Protein 5VPS (pdb70)

Radius of gyration: 17.81 Å; Cα contacts (8 Å, |Δi|>4): 531; chains: 1; bounding box: 51×39×40 Å

CATH classification: 3.40.50.720

Structure (mmCIF, N/CA/C/O backbone):
data_5VPS
#
_entry.id   5VPS
#
_cell.length_a   64.090
_cell.length_b   64.090
_cell.length_c   119.170
_cell.angle_alpha   90.00
_cell.angle_beta   90.00
_cell.angle_gamma   90.00
#
_symmetry.space_group_name_H-M   'P 42 21 2'
#
loop_
_entity.id
_entity.type
_entity.pdbx_description
1 polymer 'Short-chain dehydrogenase/reductase SDR'
2 non-polymer [(4~{S})-3-aminocarbonyl-1-[(2~{R},3~{R},4~{S},5~{R})-5-[[[[(2~{R},3~{R},4~{R},5~{R})-5-(6-aminopurin-9-yl)-3-oxidanyl-4-phosphonooxy-oxolan-2-yl]methoxy-oxidanyl-phosphoryl]oxy-oxidanyl-phosphoryl]oxymethyl]-3,4-bis(oxidanyl)oxolan-2-yl]piperidin-4-yl]-tris(3-hydroxy-3-oxopropyl)phosphanium
3 non-polymer 1,2-ETHANEDIOL
4 water water
#
loop_
_atom_site.group_PDB
_atom_site.id
_atom_site.type_symbol
_atom_site.label_atom_id
_atom_site.label_alt_id
_atom_site.label_comp_id
_atom_site.label_asym_id
_atom_site.label_entity_id
_atom_site.label_seq_id
_atom_site.pdbx_PDB_ins_code
_atom_site.Cartn_x
_atom_site.Cartn_y
_atom_site.Cartn_z
_atom_site.occupancy
_atom_site.B_iso_or_equiv
_atom_site.auth_seq_id
_atom_site.auth_comp_id
_atom_site.auth_asym_id
_atom_site.auth_atom_id
_atom_site.pdbx_PDB_model_num
ATOM 1 N N . HIS A 1 8 ? -25.479 -24.567 4.217 1.00 50.46 0 HIS A N 1
ATOM 2 C CA . HIS A 1 8 ? -24.381 -24.222 3.316 1.00 44.35 0 HIS A CA 1
ATOM 3 C C . HIS A 1 8 ? -24.704 -22.945 2.542 1.00 41.91 0 HIS A C 1
ATOM 4 O O . HIS A 1 8 ? -25.868 -22.565 2.425 1.00 51.22 0 HIS A O 1
ATOM 11 N N . MET A 1 9 ? -23.675 -22.286 2.014 1.00 31.98 1 MET A N 1
ATOM 12 C CA . MET A 1 9 ? -23.803 -20.899 1.580 1.00 26.36 1 MET A CA 1
ATOM 13 C C . MET A 1 9 ? -24.361 -20.809 0.161 1.00 19.13 1 MET A C 1
ATOM 14 O O . MET A 1 9 ? -23.739 -21.284 -0.797 1.00 23.40 1 MET A O 1
ATOM 19 N N . ASP A 1 10 ? -25.525 -20.179 0.037 1.00 20.51 2 ASP A N 1
ATOM 20 C CA . ASP A 1 10 ? -26.155 -19.914 -1.254 1.00 17.93 2 ASP A CA 1
ATOM 21 C C . ASP A 1 10 ? -25.580 -18.605 -1.781 1.00 16.27 2 ASP A C 1
ATOM 22 O O . ASP A 1 10 ? -25.858 -17.535 -1.232 1.00 19.24 2 ASP A O 1
ATOM 27 N N . LEU A 1 11 ? -24.789 -18.686 -2.851 1.00 14.74 3 LEU A N 1
ATOM 28 C CA . LEU A 1 11 ? -24.193 -17.476 -3.412 1.00 13.62 3 LEU A CA 1
ATOM 29 C C . LEU A 1 11 ? -25.202 -16.623 -4.175 1.00 14.06 3 LEU A C 1
ATOM 30 O O . LEU A 1 11 ? -24.861 -15.501 -4.565 1.00 14.41 3 LEU A O 1
ATOM 35 N N . GLY A 1 12 ? -26.416 -17.125 -4.397 1.00 14.04 4 GLY A N 1
ATOM 36 C CA . GLY A 1 12 ? -27.491 -16.321 -4.948 1.00 14.97 4 GLY A CA 1
ATOM 37 C C . GLY A 1 12 ? -27.390 -16.005 -6.417 1.00 16.39 4 GLY A C 1
ATOM 38 O O . GLY A 1 12 ? -28.056 -15.077 -6.882 1.00 17.88 4 GLY A O 1
ATOM 39 N N . ILE A 1 13 ? -26.584 -16.750 -7.171 1.00 13.39 5 ILE A N 1
ATOM 40 C CA . ILE A 1 13 ? -26.309 -16.429 -8.563 1.00 12.28 5 ILE A CA 1
ATOM 41 C C . ILE A 1 13 ? -26.739 -17.538 -9.515 1.00 12.76 5 ILE A C 1
ATOM 42 O O . ILE A 1 13 ? -26.399 -17.499 -10.701 1.00 13.10 5 ILE A O 1
ATOM 47 N N . ALA A 1 14 ? -27.513 -18.511 -9.036 1.00 13.59 6 ALA A N 1
ATOM 48 C CA . ALA A 1 14 ? -28.016 -19.549 -9.925 1.00 13.60 6 ALA A CA 1
ATOM 49 C C . ALA A 1 14 ? -28.888 -18.925 -11.008 1.00 14.08 6 ALA A C 1
ATOM 50 O O . ALA A 1 14 ? -29.729 -1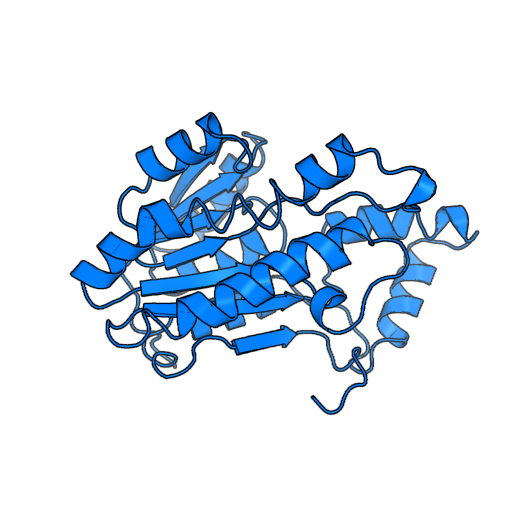8.064 -10.735 1.00 17.20 6 ALA A O 1
ATOM 52 N N . GLY A 1 15 ? -28.677 -19.364 -12.245 1.00 16.45 7 GLY A N 1
ATOM 53 C CA . GLY A 1 15 ? -29.419 -18.851 -13.374 1.00 16.52 7 GLY A CA 1
ATOM 54 C C . GLY A 1 15 ? -28.797 -17.646 -14.044 1.00 14.09 7 GLY A C 1
ATOM 55 O O . GLY A 1 15 ? -29.240 -17.277 -15.141 1.00 18.18 7 GLY A O 1
ATOM 56 N N . LYS A 1 16 ? -27.799 -17.019 -13.425 1.00 14.37 8 LYS A N 1
ATOM 57 C CA . LYS A 1 16 ? -27.052 -15.956 -14.085 1.00 13.03 8 LYS A CA 1
ATOM 58 C C . LYS A 1 16 ? -26.111 -16.551 -15.133 1.00 14.74 8 LYS A C 1
ATOM 59 O O . LYS A 1 16 ? -25.991 -17.772 -15.282 1.00 14.76 8 LYS A O 1
ATOM 65 N N . THR A 1 17 ? -25.475 -15.671 -15.902 1.00 13.75 9 THR A N 1
ATOM 66 C CA . THR A 1 17 ? -24.606 -16.096 -16.991 1.00 12.54 9 THR A CA 1
ATOM 67 C C . THR A 1 17 ? -23.255 -15.408 -16.855 1.00 11.62 9 THR A C 1
ATOM 68 O O . THR A 1 17 ? -23.184 -14.203 -16.589 1.00 13.62 9 THR A O 1
ATOM 72 N N . ALA A 1 18 ? -22.188 -16.184 -17.032 1.00 11.49 10 ALA A N 1
ATOM 73 C CA . ALA A 1 18 ? -20.822 -15.695 -16.920 1.00 11.95 10 ALA A CA 1
ATOM 74 C C . ALA A 1 18 ? -20.065 -15.932 -18.217 1.00 12.21 10 ALA A C 1
ATOM 75 O O . ALA A 1 18 ? -20.118 -17.028 -18.785 1.00 13.58 10 ALA A O 1
ATOM 77 N N . LEU A 1 19 ? -19.347 -14.912 -18.664 1.00 11.68 11 LEU A N 1
ATOM 78 C CA . LEU A 1 19 ? -18.333 -15.056 -19.702 1.00 11.05 11 LEU A CA 1
ATOM 79 C C . LEU A 1 19 ? -16.997 -15.236 -18.991 1.00 11.41 11 LEU A C 1
ATOM 80 O O . LEU A 1 19 ? -16.540 -14.327 -18.288 1.00 11.79 11 LEU A O 1
ATOM 85 N N . VAL A 1 20 ? -16.387 -16.409 -19.146 1.00 10.39 12 VAL A N 1
ATOM 86 C CA . VAL A 1 20 ? -15.130 -16.745 -18.474 1.00 10.01 12 VAL A CA 1
ATOM 87 C C . VAL A 1 20 ? -14.042 -16.892 -19.532 1.00 10.12 12 VAL A C 1
ATOM 88 O O . VAL A 1 20 ? -14.045 -17.850 -20.322 1.00 11.50 12 VAL A O 1
ATOM 92 N N . CYS A 1 21 ? -13.100 -15.953 -19.538 1.00 10.47 13 CYS A N 1
ATOM 93 C CA . CYS A 1 21 ? -12.057 -15.934 -20.553 1.00 11.24 13 CYS A CA 1
ATOM 94 C C . CYS A 1 21 ? -10.911 -16.873 -20.202 1.00 11.16 13 CYS A C 1
ATOM 95 O O . CYS A 1 21 ? -10.527 -17.023 -19.039 1.00 9.97 13 CYS A O 1
ATOM 98 N N . ALA A 1 22 ? -10.341 -17.483 -21.237 1.00 9.94 14 ALA A N 1
ATOM 99 C CA . ALA A 1 22 ? -9.103 -18.255 -21.113 1.00 10.18 14 ALA A CA 1
ATOM 100 C C . ALA A 1 22 ? -9.258 -19.351 -20.059 1.00 10.49 14 ALA A C 1
ATOM 101 O O . ALA A 1 22 ? -8.557 -19.393 -19.043 1.00 11.11 14 ALA A O 1
ATOM 103 N N . ALA A 1 23 ? -10.215 -20.247 -20.324 1.00 10.33 15 ALA A N 1
ATOM 104 C CA . ALA A 1 23 ? -10.780 -21.077 -19.266 1.00 10.97 15 ALA A CA 1
ATOM 105 C C . ALA A 1 23 ? -10.840 -22.560 -19.619 1.00 12.02 15 ALA A C 1
ATOM 106 O O . ALA A 1 23 ? -11.568 -23.311 -18.962 1.00 12.85 15 ALA A O 1
ATOM 108 N N . SER A 1 24 ? -10.087 -23.021 -20.620 1.00 11.14 16 SER A N 1
ATOM 109 C CA . SER A 1 24 ? -10.017 -24.463 -20.827 1.00 12.18 16 SER A CA 1
ATOM 110 C C . SER A 1 24 ? -9.093 -25.149 -19.821 1.00 12.78 16 SER A C 1
ATOM 111 O O . SER A 1 24 ? -9.221 -26.361 -19.604 1.00 13.84 16 SER A O 1
ATOM 114 N N . LYS A 1 25 ? -8.181 -24.397 -19.199 1.00 12.43 17 LYS A N 1
ATOM 115 C CA . LYS A 1 25 ? -7.205 -24.935 -18.266 1.00 13.31 17 LYS A CA 1
ATOM 116 C C . LYS A 1 25 ? -6.969 -23.933 -17.145 1.00 12.77 17 LYS A C 1
ATOM 117 O O . LYS A 1 25 ? -7.312 -22.751 -17.252 1.00 11.79 17 LYS A O 1
ATOM 123 N N . GLY A 1 26 ? -6.370 -24.431 -16.065 1.00 9.85 18 GLY A N 1
ATOM 124 C CA . GLY A 1 26 ? -5.747 -23.587 -15.065 1.00 9.92 18 GLY A CA 1
ATOM 125 C C . GLY A 1 26 ? -6.736 -22.756 -14.267 1.00 9.31 18 GLY A C 1
ATOM 126 O O . GLY A 1 26 ? -7.858 -23.174 -13.961 1.00 10.52 18 GLY A O 1
ATOM 127 N N . LEU A 1 27 ? -6.295 -21.549 -13.929 1.00 8.82 19 LEU A N 1
ATOM 128 C CA . LEU A 1 27 ? -7.076 -20.674 -13.057 1.00 9.32 19 LEU A CA 1
ATOM 129 C C . LEU A 1 27 ? -8.414 -20.306 -13.676 1.00 9.26 19 LEU A C 1
ATOM 130 O O . LEU A 1 27 ? -9.439 -20.276 -12.981 1.00 10.35 19 LEU A O 1
ATOM 135 N N . GLY A 1 28 ? -8.424 -20.013 -14.981 1.00 8.91 20 GLY A N 1
ATOM 136 C CA . GLY A 1 28 ? -9.679 -19.722 -15.653 1.00 10.01 20 GLY A CA 1
ATOM 137 C C . GLY A 1 28 ? -10.650 -20.884 -15.577 1.00 10.58 20 GLY A C 1
ATOM 138 O O . GLY A 1 28 ? -11.844 -20.696 -15.318 1.00 10.30 20 GLY A O 1
ATOM 139 N N . ARG A 1 29 ? -10.154 -22.100 -15.813 1.00 9.26 21 ARG A N 1
ATOM 140 C CA . ARG A 1 29 ? -11.003 -23.274 -15.660 1.00 10.50 21 ARG A CA 1
ATOM 141 C C . ARG A 1 29 ? -11.513 -23.406 -14.228 1.00 9.70 21 ARG A C 1
ATOM 142 O O . ARG A 1 29 ? -12.680 -23.750 -14.008 1.00 11.37 21 ARG A O 1
ATOM 150 N N . GLY A 1 30 ? -10.664 -23.133 -13.238 1.00 9.41 22 GLY A N 1
ATOM 151 C CA . GLY A 1 30 ? -11.124 -23.226 -11.859 1.00 9.97 22 GLY A CA 1
ATOM 152 C C . GLY A 1 30 ? -12.263 -22.265 -11.573 1.00 11.00 22 GLY A C 1
ATOM 153 O O . GLY A 1 30 ? -13.229 -22.612 -10.885 1.00 10.72 22 GLY A O 1
ATOM 154 N N . CYS A 1 31 ? -12.180 -21.052 -12.125 1.00 10.10 23 CYS A N 1
ATOM 155 C CA . CYS A 1 31 ? -13.277 -20.100 -11.989 1.00 9.85 23 CYS A CA 1
ATOM 156 C C . CYS A 1 31 ? -14.540 -20.613 -12.664 1.00 9.94 23 CYS A C 1
ATOM 157 O O . CYS A 1 31 ? -15.636 -20.520 -12.102 1.00 11.10 23 CYS A O 1
ATOM 160 N N . ALA A 1 32 ? -14.413 -21.136 -13.886 1.00 9.37 24 ALA A N 1
ATOM 161 C CA . ALA A 1 32 ? -15.578 -21.661 -14.594 1.00 9.21 24 ALA A CA 1
ATOM 162 C C . ALA A 1 32 ? -16.240 -22.784 -13.803 1.00 11.10 24 ALA A C 1
ATOM 163 O O . ALA A 1 32 ? -17.468 -22.816 -13.664 1.00 11.87 24 ALA A O 1
ATOM 165 N N . GLU A 1 33 ? -15.438 -23.717 -13.282 1.00 10.79 25 GLU A N 1
ATOM 166 C CA A GLU A 1 33 ? -16.003 -24.831 -12.529 0.60 10.97 25 GLU A CA 1
ATOM 167 C CA B GLU A 1 33 ? -15.991 -24.834 -12.521 0.40 11.60 25 GLU A CA 1
ATOM 168 C C . GLU A 1 33 ? -16.703 -2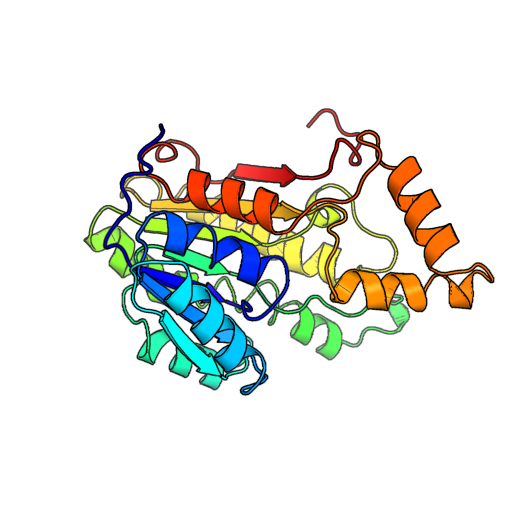4.344 -11.269 1.00 11.93 25 GLU A C 1
ATOM 169 O O . GLU A 1 33 ? -17.787 -24.833 -10.926 1.00 11.70 25 GLU A O 1
ATOM 180 N N . ALA A 1 34 ? -16.104 -23.378 -10.572 1.00 10.12 26 ALA A N 1
ATOM 181 C CA . ALA A 1 34 ? -16.707 -22.871 -9.346 1.00 9.97 26 ALA A CA 1
ATOM 182 C C . ALA A 1 34 ? -18.021 -22.158 -9.633 1.00 11.54 26 ALA A C 1
ATOM 183 O O . ALA A 1 34 ? -18.988 -22.310 -8.880 1.00 13.85 26 ALA A O 1
ATOM 185 N N . LEU A 1 35 ? -18.083 -21.384 -10.718 1.00 10.54 27 LEU A N 1
ATOM 186 C CA . LEU A 1 35 ? -19.333 -20.709 -11.045 1.00 9.88 27 LEU A CA 1
ATOM 187 C C . LEU A 1 35 ? -20.406 -21.708 -11.471 1.00 11.50 27 LEU A C 1
ATOM 188 O O . LEU A 1 35 ? -21.567 -21.595 -11.059 1.00 11.91 27 LEU A O 1
ATOM 193 N N . ALA A 1 36 ? -20.040 -22.703 -12.282 1.00 11.40 28 ALA A N 1
ATOM 194 C CA . ALA A 1 36 ? -21.016 -23.711 -12.686 1.00 12.17 28 ALA A CA 1
ATOM 195 C C . ALA A 1 36 ? -21.586 -24.442 -11.477 1.00 12.62 28 ALA A C 1
ATOM 196 O O . ALA A 1 36 ? -22.783 -24.745 -11.432 1.00 13.67 28 ALA A O 1
ATOM 198 N N . ALA A 1 37 ? -20.749 -24.694 -10.467 1.00 12.27 29 ALA A N 1
ATOM 199 C CA . ALA A 1 37 ? -21.209 -25.383 -9.268 1.00 13.88 29 ALA A CA 1
ATOM 200 C C . ALA A 1 37 ? -22.238 -24.572 -8.498 1.00 15.16 29 ALA A C 1
ATOM 201 O O . ALA A 1 37 ? -23.017 -25.146 -7.730 1.00 18.77 29 ALA A O 1
ATOM 203 N N . GLU A 1 38 ? -22.271 -23.255 -8.692 1.00 13.06 30 GLU A N 1
ATOM 204 C CA . GLU A 1 38 ? -23.272 -22.397 -8.078 1.00 14.33 30 GLU A CA 1
ATOM 205 C C . GLU A 1 38 ? -24.447 -22.100 -9.005 1.00 14.39 30 GLU A C 1
ATOM 206 O O . GLU A 1 38 ? -25.260 -21.219 -8.703 1.00 14.89 30 GLU A O 1
ATOM 21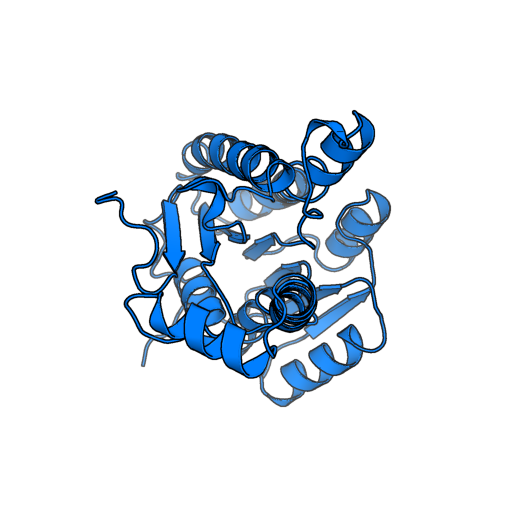2 N N . GLY A 1 39 ? -24.574 -22.828 -10.112 1.00 13.52 31 GLY A N 1
ATOM 213 C CA . GLY A 1 39 ? -25.721 -22.676 -10.985 1.00 12.12 31 GLY A CA 1
ATOM 214 C C . GLY A 1 39 ? -25.584 -21.619 -12.053 1.00 12.49 31 GLY A C 1
ATOM 215 O O . GLY A 1 39 ? -26.586 -21.278 -12.692 1.00 14.42 31 GLY A O 1
ATOM 216 N N . VAL A 1 40 ? -24.382 -21.117 -12.291 1.00 13.29 32 VAL A N 1
ATOM 217 C CA . VAL A 1 40 ? -24.156 -20.059 -13.272 1.00 12.22 32 VAL A CA 1
ATOM 218 C C . VAL A 1 40 ? -23.926 -20.689 -14.641 1.00 12.75 32 VAL A C 1
ATOM 219 O O . VAL A 1 40 ? -23.046 -21.544 -14.803 1.00 13.54 32 VAL A O 1
ATOM 223 N N . ASN A 1 41 ? -24.732 -20.287 -15.619 1.00 12.14 33 ASN A N 1
ATOM 224 C CA . ASN A 1 41 ? -24.508 -20.703 -16.998 1.00 12.60 33 ASN A CA 1
ATOM 225 C C . ASN A 1 41 ? -23.256 -20.028 -17.543 1.00 13.27 33 ASN A C 1
ATOM 226 O O . ASN A 1 41 ? -22.948 -18.885 -17.201 1.00 14.56 33 ASN A O 1
ATOM 231 N N . LEU A 1 42 ? -22.525 -20.745 -18.400 1.00 13.03 34 LEU A N 1
ATOM 232 C CA . LEU A 1 42 ? -21.182 -20.337 -18.795 1.00 11.67 34 LEU A CA 1
ATOM 233 C C . LEU A 1 42 ? -21.028 -20.201 -20.301 1.00 11.65 34 LEU A C 1
ATOM 234 O O . LEU A 1 42 ? -21.535 -21.021 -21.077 1.00 12.82 34 LEU A O 1
ATOM 239 N N . VAL A 1 43 ? -20.279 -19.178 -20.697 1.00 11.70 35 VAL A N 1
ATOM 240 C CA . VAL A 1 43 ? -19.615 -19.130 -21.992 1.00 11.90 35 VAL A CA 1
ATOM 241 C C . VAL A 1 43 ? -18.123 -19.104 -21.694 1.00 12.45 35 VAL A C 1
ATOM 242 O O . VAL A 1 43 ? -17.636 -18.179 -21.026 1.00 11.96 35 VAL A O 1
ATOM 246 N N . ILE A 1 44 ? -17.412 -20.149 -22.121 1.00 12.38 36 ILE A N 1
ATOM 247 C CA . ILE A 1 44 ? -15.983 -20.296 -21.849 1.00 11.98 36 ILE A CA 1
ATOM 248 C C . ILE A 1 44 ? -15.202 -20.164 -23.149 1.00 13.02 36 ILE A C 1
ATOM 249 O O . ILE A 1 44 ? -15.640 -20.639 -24.204 1.00 14.01 36 ILE A O 1
ATOM 254 N N . VAL A 1 45 ? -14.038 -19.516 -23.069 1.00 11.74 37 VAL A N 1
ATOM 255 C CA . VAL A 1 45 ? -13.237 -19.152 -24.233 1.00 12.32 37 VAL A CA 1
ATOM 256 C C . VAL A 1 45 ? -11.818 -19.675 -24.052 1.00 11.64 37 VAL A C 1
ATOM 257 O O . VAL A 1 45 ? -11.242 -19.559 -22.966 1.00 11.41 37 VAL A O 1
ATOM 261 N N . ALA A 1 46 ? -11.257 -20.240 -25.120 1.00 12.44 38 ALA A N 1
ATOM 262 C CA . ALA A 1 46 ? -9.833 -20.548 -25.214 1.00 10.83 38 ALA A CA 1
ATOM 263 C C . ALA A 1 46 ? -9.527 -20.723 -26.693 1.00 11.19 38 ALA A C 1
ATOM 264 O O . ALA A 1 46 ? -10.436 -20.826 -27.516 1.00 12.57 38 ALA A O 1
ATOM 266 N N . ARG A 1 47 ? -8.234 -20.775 -27.028 1.00 12.33 39 ARG A N 1
ATOM 267 C CA . ARG A 1 47 ? -7.874 -20.843 -28.445 1.00 13.72 39 ARG A CA 1
ATOM 268 C C . ARG A 1 47 ? -7.979 -22.255 -29.004 1.00 14.55 39 ARG A C 1
ATOM 269 O O . ARG A 1 47 ? -8.412 -22.437 -30.149 1.00 16.95 39 ARG A O 1
ATOM 277 N N . THR A 1 48 ? -7.570 -23.261 -28.234 1.00 13.78 40 THR A N 1
ATOM 278 C CA . THR A 1 48 ? -7.458 -24.622 -28.746 1.00 13.79 40 THR A CA 1
ATOM 279 C C . THR A 1 48 ? -8.791 -25.351 -28.612 1.00 14.45 40 THR A C 1
ATOM 280 O O . THR A 1 48 ? -9.285 -25.558 -27.497 1.00 15.06 40 THR A O 1
ATOM 284 N N . ARG A 1 49 ? -9.354 -25.759 -29.750 1.00 15.38 41 ARG A N 1
ATOM 285 C CA . ARG A 1 49 ? -10.708 -26.309 -29.774 1.00 16.34 41 ARG A CA 1
ATOM 286 C C . ARG A 1 49 ? -10.828 -27.588 -28.953 1.00 17.38 41 ARG A C 1
ATOM 287 O O . ARG A 1 49 ? -11.732 -27.717 -28.123 1.00 16.63 41 ARG A O 1
ATOM 295 N N . ASP A 1 50 ? -9.959 -28.571 -29.199 1.00 16.50 42 ASP A N 1
ATOM 296 C CA A ASP A 1 50 ? -10.168 -29.882 -28.589 0.62 16.80 42 ASP A CA 1
ATOM 297 C CA B ASP A 1 50 ? -10.175 -29.880 -28.587 0.38 17.15 42 ASP A CA 1
ATOM 298 C C . ASP A 1 50 ? -10.075 -29.819 -27.067 1.00 15.12 42 ASP A C 1
ATOM 299 O O . ASP A 1 50 ? -10.882 -30.439 -26.362 1.00 17.65 42 ASP A O 1
ATOM 308 N N . THR A 1 51 ? -9.109 -29.065 -26.536 1.00 14.27 43 THR A N 1
ATOM 309 C CA . THR A 1 51 ? -9.003 -28.944 -25.085 1.00 14.52 43 THR A CA 1
ATOM 310 C C . THR A 1 51 ? -10.208 -28.212 -24.511 1.00 14.58 43 THR A C 1
ATOM 311 O O . THR A 1 51 ? -10.756 -28.611 -23.473 1.00 15.74 43 THR A O 1
ATOM 315 N N . LEU A 1 52 ? -10.644 -27.146 -25.189 1.00 13.50 44 LEU A N 1
ATOM 316 C CA . LEU A 1 52 ? -11.799 -26.386 -24.731 1.00 14.67 44 LEU A CA 1
ATOM 317 C C . LEU A 1 52 ? -13.054 -27.245 -24.745 1.00 13.60 44 LEU A C 1
ATOM 318 O O . LEU A 1 52 ? -13.856 -27.204 -23.805 1.00 14.33 44 LEU A O 1
ATOM 323 N N . GLU A 1 53 ? -13.236 -28.042 -25.798 1.00 13.10 45 GLU A N 1
ATOM 324 C CA . GLU A 1 53 ? -14.428 -28.876 -25.882 1.00 14.64 45 GLU A CA 1
ATOM 325 C C . GLU A 1 53 ? -14.433 -29.941 -24.795 1.00 16.69 45 GLU A C 1
ATOM 326 O O . GLU A 1 53 ? -15.485 -30.242 -24.222 1.00 16.44 45 GLU A O 1
ATOM 332 N N . GLU A 1 54 ? -13.267 -30.518 -24.492 1.00 15.45 46 GLU A N 1
ATOM 333 C CA . GLU A 1 54 ? -13.204 -31.498 -23.414 1.00 14.93 46 GLU A CA 1
ATOM 334 C C . GLU A 1 54 ? -13.530 -30.860 -22.067 1.00 14.57 46 GLU A C 1
ATOM 335 O O . GLU A 1 54 ? -14.293 -31.425 -21.274 1.00 14.29 46 GLU A O 1
ATOM 341 N N . THR A 1 55 ? -12.972 -29.679 -21.794 1.00 12.38 47 THR A N 1
ATOM 342 C CA . THR A 1 55 ? -13.313 -28.983 -20.556 1.00 12.18 47 THR A CA 1
ATOM 343 C C . THR A 1 55 ? -14.807 -28.677 -20.487 1.00 14.91 47 THR A C 1
ATOM 344 O O . THR A 1 55 ? -15.438 -28.869 -19.439 1.00 13.67 47 THR A O 1
ATOM 348 N N . ALA A 1 56 ? -15.398 -28.220 -21.594 1.00 13.94 48 ALA A N 1
ATOM 349 C CA . ALA A 1 56 ? -16.835 -27.969 -21.605 1.00 14.48 48 ALA A CA 1
ATOM 350 C C . ALA A 1 56 ? -17.618 -29.230 -21.259 1.00 14.13 48 ALA A C 1
ATOM 351 O O . ALA A 1 56 ? -18.554 -29.187 -20.450 1.00 15.20 48 ALA A O 1
ATOM 353 N N . GLU A 1 57 ? -17.249 -30.364 -21.863 1.00 13.63 49 GLU A N 1
ATOM 354 C CA . GLU A 1 57 ? -17.919 -31.623 -21.548 1.00 13.93 49 GLU A CA 1
ATOM 355 C C . GLU A 1 57 ? -17.769 -31.978 -20.075 1.00 14.99 49 GLU A C 1
ATOM 356 O O . GLU A 1 57 ? -18.726 -32.437 -19.442 1.00 15.74 49 GLU A O 1
ATOM 362 N N . GLU A 1 58 ? -16.574 -31.783 -19.520 1.00 14.94 50 GLU A N 1
ATOM 363 C CA . GLU A 1 58 ? -16.354 -32.095 -18.109 1.00 14.91 50 GLU A CA 1
ATOM 364 C C . GLU A 1 58 ? -17.225 -31.225 -17.207 1.00 13.77 50 GLU A C 1
ATOM 365 O O . GLU A 1 58 ? -17.835 -31.724 -16.251 1.00 15.16 50 GLU A O 1
ATOM 371 N N . ILE A 1 59 ? -17.311 -29.927 -17.503 1.00 14.17 51 ILE A N 1
ATOM 372 C CA . ILE A 1 59 ? -18.108 -29.032 -16.669 1.00 12.80 51 ILE A CA 1
ATOM 373 C C . ILE A 1 59 ? -19.591 -29.350 -16.795 1.00 14.92 51 ILE A C 1
ATOM 374 O O . ILE A 1 59 ? -20.314 -29.387 -15.791 1.00 15.66 51 ILE A O 1
ATOM 379 N N . ARG A 1 60 ? -20.070 -29.585 -18.022 1.00 13.19 52 ARG A N 1
ATOM 380 C CA . ARG A 1 60 ? -21.470 -29.956 -18.220 1.00 14.99 52 ARG A CA 1
ATOM 381 C C . ARG A 1 60 ? -21.832 -31.185 -17.405 1.00 19.25 52 ARG A C 1
ATOM 382 O O . ARG A 1 60 ? -22.890 -31.230 -16.770 1.00 19.77 52 ARG A O 1
ATOM 390 N N . ALA A 1 61 ? -20.965 -32.195 -17.418 1.00 15.49 53 ALA A N 1
ATOM 391 C CA . ALA A 1 61 ? -21.289 -33.454 -16.763 1.00 14.96 53 ALA A CA 1
ATOM 392 C C . ALA A 1 61 ? -21.361 -33.309 -15.248 1.00 16.35 53 ALA A C 1
ATOM 393 O O . ALA A 1 61 ? -22.120 -34.036 -14.594 1.00 18.06 53 ALA A O 1
ATOM 395 N N . ALA A 1 62 ? -20.588 -32.392 -14.675 1.00 16.38 54 ALA A N 1
ATOM 396 C CA . ALA A 1 62 ? -20.505 -32.240 -13.230 1.00 16.03 54 ALA A CA 1
ATOM 397 C C . ALA A 1 62 ? -21.434 -31.172 -12.679 1.00 19.67 54 ALA A C 1
ATOM 398 O O . ALA A 1 62 ? -21.457 -30.961 -11.462 1.00 29.96 54 ALA A O 1
ATOM 400 N N . SER A 1 63 ? -22.184 -30.486 -13.529 1.00 17.83 55 SER A N 1
ATOM 401 C CA . SER A 1 63 ? -22.992 -29.359 -13.099 1.00 16.89 55 SER A CA 1
ATOM 402 C C . SER A 1 63 ? -24.357 -29.482 -13.751 1.00 20.49 55 SER A C 1
ATOM 403 O O . SER A 1 63 ? -24.612 -30.394 -14.543 1.00 24.64 55 SER A O 1
ATOM 406 N N . ASN A 1 64 ? -25.248 -28.562 -13.410 1.00 20.04 56 ASN A N 1
ATOM 407 C CA . ASN A 1 64 ? -26.580 -28.533 -13.999 1.00 25.71 56 ASN A CA 1
ATOM 408 C C . ASN A 1 64 ? -26.800 -27.249 -14.789 1.00 28.03 56 ASN A C 1
ATOM 409 O O . ASN A 1 64 ? -27.875 -26.650 -14.743 1.00 30.58 56 ASN A O 1
ATOM 411 N N . VAL A 1 65 ? -25.780 -26.800 -15.524 1.00 19.03 57 VAL A N 1
ATOM 412 C CA . VAL A 1 65 ? -25.855 -25.521 -16.215 1.00 15.54 57 VAL A CA 1
ATOM 413 C C . VAL A 1 65 ? -25.504 -25.693 -17.684 1.00 17.25 57 VAL A C 1
ATOM 414 O O . VAL A 1 65 ? -24.952 -26.713 -18.106 1.00 17.36 57 VAL A O 1
ATOM 418 N N . SER A 1 66 ? -25.852 -24.675 -18.467 1.00 14.46 58 SER A N 1
ATOM 419 C CA A SER A 1 66 ? -25.448 -24.643 -19.861 0.32 15.94 58 SER A CA 1
ATOM 420 C CA B SER A 1 66 ? -25.459 -24.613 -19.867 0.68 15.75 58 SER A CA 1
ATOM 421 C C . SER A 1 66 ? -24.009 -24.159 -19.966 1.00 16.04 58 SER A C 1
ATOM 422 O O . SER A 1 66 ? -23.586 -23.232 -19.265 1.00 16.18 58 SER A O 1
ATOM 427 N N . VAL A 1 67 ? -23.242 -24.822 -20.825 1.00 16.29 59 VAL A N 1
ATOM 428 C CA . VAL A 1 67 ? -21.855 -24.462 -21.081 1.00 15.92 59 VAL A CA 1
ATOM 429 C C . VAL A 1 67 ? -21.697 -24.313 -22.588 1.00 16.14 59 VAL A C 1
ATOM 430 O O . VAL A 1 67 ? -21.931 -25.269 -23.339 1.00 17.18 59 VAL A O 1
ATOM 434 N N . THR A 1 68 ? -21.324 -23.118 -23.032 1.00 15.43 60 THR A N 1
ATOM 435 C CA . THR A 1 68 ? -21.070 -22.837 -24.438 1.00 14.70 60 THR A CA 1
ATOM 436 C C . THR A 1 68 ? -19.582 -22.557 -24.593 1.00 14.08 60 THR A C 1
ATOM 437 O O . THR A 1 68 ? -19.027 -21.731 -23.860 1.00 15.74 60 THR A O 1
ATOM 441 N N . ALA A 1 69 ? -18.931 -23.267 -25.508 1.00 16.53 61 ALA A N 1
ATOM 442 C CA . ALA A 1 69 ? -17.503 -23.105 -25.750 1.00 15.07 61 ALA A CA 1
ATOM 443 C C . ALA A 1 69 ? -17.295 -22.272 -27.004 1.00 15.21 61 ALA A C 1
ATOM 444 O O . ALA A 1 69 ? -17.904 -22.548 -28.044 1.00 19.14 61 ALA A O 1
ATOM 446 N N . VAL A 1 70 ? -16.437 -21.261 -26.906 1.00 15.84 62 VAL A N 1
ATOM 447 C CA . VAL A 1 70 ? -16.086 -20.411 -28.038 1.00 14.54 62 VAL A CA 1
ATOM 448 C C . VAL A 1 70 ? -14.579 -20.476 -28.206 1.00 12.98 62 VAL A C 1
ATOM 449 O O . VAL A 1 70 ? -13.833 -19.960 -27.368 1.00 13.78 62 VAL A O 1
ATOM 453 N N . ALA A 1 71 ? -14.126 -21.092 -29.291 1.00 13.49 63 ALA A N 1
ATOM 454 C CA . ALA A 1 71 ? -12.700 -21.201 -29.567 1.00 15.75 63 ALA A CA 1
ATOM 455 C C . ALA A 1 71 ? -12.262 -19.954 -30.324 1.00 13.89 63 ALA A C 1
ATOM 456 O O . ALA A 1 71 ? -12.679 -19.732 -31.470 1.00 18.54 63 ALA A O 1
ATOM 458 N N . CYS A 1 72 ? -11.435 -19.137 -29.679 1.00 13.24 64 CYS A N 1
ATOM 459 C CA . CYS A 1 72 ? -10.991 -17.874 -30.256 1.00 14.19 64 CYS A CA 1
ATOM 460 C C . CYS A 1 72 ? -9.834 -17.336 -29.426 1.00 13.62 64 CYS A C 1
ATOM 461 O O . CYS A 1 72 ? -9.576 -17.783 -28.303 1.00 13.82 64 CYS A O 1
ATOM 464 N N . ASP A 1 73 ? -9.132 -16.370 -30.007 1.00 14.19 65 ASP A N 1
ATOM 465 C CA . ASP A 1 73 ? -8.085 -15.626 -29.318 1.00 13.19 65 ASP A CA 1
ATOM 466 C C . ASP A 1 73 ? -8.736 -14.378 -28.736 1.00 11.80 65 ASP A C 1
ATOM 467 O O . ASP A 1 73 ? -9.109 -13.455 -29.475 1.00 13.73 65 ASP A O 1
ATOM 472 N N . ILE A 1 74 ? -8.884 -14.357 -27.409 1.00 12.34 66 ILE A N 1
ATOM 473 C CA . ILE A 1 74 ? -9.578 -13.265 -26.735 1.00 12.55 66 ILE A CA 1
ATOM 474 C C . ILE A 1 74 ? -8.839 -11.940 -26.848 1.00 11.96 66 ILE A C 1
ATOM 475 O O . ILE A 1 74 ? -9.435 -10.891 -26.593 1.00 13.94 66 ILE A O 1
ATOM 480 N N . THR A 1 75 ? -7.570 -11.956 -27.253 1.00 13.50 67 THR A N 1
ATOM 481 C CA . THR A 1 75 ? -6.784 -10.730 -27.333 1.00 13.29 67 THR A CA 1
ATOM 482 C C . THR A 1 75 ? -6.873 -10.043 -28.693 1.00 14.10 67 THR A C 1
ATOM 483 O O . THR A 1 75 ? -6.151 -9.069 -28.922 1.00 16.63 67 THR A O 1
ATOM 487 N N . THR A 1 76 ? -7.729 -10.514 -29.596 1.00 15.26 68 THR A N 1
ATOM 488 C CA . THR A 1 76 ? -7.920 -9.890 -30.898 1.00 16.76 68 THR A CA 1
ATOM 489 C C . THR A 1 76 ? -9.336 -9.339 -31.025 1.00 17.64 68 THR A C 1
ATOM 490 O O . THR A 1 76 ? -10.260 -9.809 -30.352 1.00 16.53 68 THR A O 1
ATOM 494 N N . PRO A 1 77 ? -9.543 -8.339 -31.887 1.00 18.08 69 PRO A N 1
ATOM 495 C CA . PRO A 1 77 ? -10.915 -7.853 -32.114 1.00 18.19 69 PRO A CA 1
ATOM 496 C C . PRO A 1 77 ? -11.873 -8.940 -32.567 1.00 18.79 69 PRO A C 1
ATOM 497 O O . PRO A 1 77 ? -13.012 -8.995 -32.086 1.00 19.66 69 PRO A O 1
ATOM 501 N N . ASP A 1 78 ? -11.437 -9.824 -33.466 1.00 19.16 70 ASP A N 1
ATOM 502 C CA . ASP A 1 78 ? -12.327 -10.886 -33.924 1.00 23.57 70 ASP A CA 1
ATOM 503 C C . ASP A 1 78 ? -12.663 -11.851 -32.796 1.00 18.59 70 ASP A C 1
ATOM 504 O O . ASP A 1 78 ? -13.797 -12.336 -32.704 1.00 18.42 70 ASP A O 1
ATOM 509 N N . GLY A 1 79 ? -11.689 -12.149 -31.933 1.00 15.83 71 GLY A N 1
ATOM 510 C CA . GLY A 1 79 ? -11.959 -13.034 -30.814 1.00 15.46 71 GLY A CA 1
ATOM 511 C C . GLY A 1 79 ? -12.931 -12.428 -29.825 1.00 15.38 71 GLY A C 1
ATOM 512 O O . GLY A 1 79 ? -13.850 -13.102 -29.354 1.00 15.69 71 GLY A O 1
ATOM 513 N N . ARG A 1 80 ? -12.748 -11.145 -29.499 1.00 14.72 72 ARG A N 1
ATOM 514 C CA . ARG A 1 80 ? -13.687 -10.488 -28.595 1.00 15.64 72 ARG A CA 1
ATOM 515 C C . ARG A 1 80 ? -15.081 -10.437 -29.202 1.00 16.36 72 ARG A C 1
ATOM 516 O O . ARG A 1 80 ? -16.076 -10.640 -28.496 1.00 15.87 72 ARG A O 1
ATOM 524 N N . ALA A 1 81 ? -15.171 -10.189 -30.513 1.00 16.65 73 ALA A N 1
ATOM 525 C CA . ALA A 1 81 ? -16.474 -10.167 -31.165 1.00 16.39 73 ALA A CA 1
ATOM 526 C C . ALA A 1 81 ? -17.148 -11.528 -31.084 1.00 18.79 73 ALA A C 1
ATOM 527 O O . ALA A 1 81 ? -18.359 -11.615 -30.849 1.00 20.79 73 ALA A O 1
ATOM 529 N N . ALA A 1 82 ? -16.374 -12.605 -31.272 1.00 17.33 74 ALA A N 1
ATOM 530 C CA . ALA A 1 82 ? -16.930 -13.953 -31.177 1.00 16.67 74 ALA A CA 1
ATOM 531 C C . ALA A 1 82 ? -17.406 -14.260 -29.765 1.00 16.20 74 ALA A C 1
ATOM 532 O O . ALA A 1 82 ? -18.473 -14.857 -29.574 1.00 17.82 74 ALA A O 1
ATOM 534 N N . ALA A 1 83 ? -16.618 -13.879 -28.757 1.00 15.51 75 ALA A N 1
ATOM 535 C CA . ALA A 1 83 ? -17.026 -14.118 -27.379 1.00 15.08 75 ALA A CA 1
ATOM 536 C C . ALA A 1 83 ? -18.296 -13.348 -27.047 1.00 15.94 75 ALA A C 1
ATOM 537 O O . ALA A 1 83 ? -19.221 -13.891 -26.431 1.00 17.81 75 ALA A O 1
ATOM 539 N N . LEU A 1 84 ? -18.367 -12.084 -27.471 1.00 17.17 76 LEU A N 1
ATOM 540 C CA . LEU A 1 84 ? -19.531 -11.268 -27.152 1.00 17.85 76 LEU A CA 1
ATOM 541 C C . LEU A 1 84 ? -20.746 -11.670 -27.979 1.00 18.81 76 LEU A C 1
ATOM 542 O O . LEU A 1 84 ? -21.884 -11.484 -27.535 1.00 21.18 76 LEU A O 1
ATOM 547 N N . ALA A 1 85 ? -20.533 -12.203 -29.185 1.00 17.18 77 ALA A N 1
ATOM 548 C CA . ALA A 1 85 ? -21.652 -12.743 -29.952 1.00 18.74 77 ALA A CA 1
ATOM 549 C C . ALA A 1 85 ? -22.300 -13.908 -29.215 1.00 18.30 77 ALA A C 1
ATOM 550 O O . ALA A 1 85 ? -23.531 -14.048 -29.204 1.00 20.73 77 ALA A O 1
ATOM 552 N N . ALA A 1 86 ? -21.487 -14.746 -28.573 1.00 17.26 78 ALA A N 1
ATOM 553 C CA . ALA A 1 86 ? -22.009 -15.889 -27.844 1.00 17.25 78 ALA A CA 1
ATOM 554 C C . ALA A 1 86 ? -22.560 -15.497 -26.482 1.00 16.37 78 ALA A C 1
ATOM 555 O O . ALA A 1 86 ? -23.427 -16.195 -25.950 1.00 18.96 78 ALA A O 1
ATOM 557 N N . CYS A 1 87 ? -22.071 -14.397 -25.909 1.00 16.75 79 CYS A N 1
ATOM 558 C CA . CYS A 1 87 ? -22.465 -13.954 -24.573 1.00 16.75 79 CYS A CA 1
ATOM 559 C C . CYS A 1 87 ? -22.609 -12.440 -24.592 1.00 17.59 79 CYS A C 1
ATOM 560 O O . CYS A 1 87 ? -21.746 -11.708 -24.091 1.00 16.71 79 CYS A O 1
ATOM 563 N N . PRO A 1 88 ? -23.701 -11.926 -25.167 1.00 21.08 80 PRO A N 1
ATOM 564 C CA . PRO A 1 88 ? -23.803 -10.468 -25.332 1.00 21.78 80 PRO A CA 1
ATOM 565 C C . PRO A 1 88 ? -24.095 -9.709 -24.049 1.00 22.95 80 PRO A C 1
ATOM 566 O O . PRO A 1 88 ? -23.734 -8.529 -23.959 1.00 22.04 80 PRO A O 1
ATOM 570 N N . GLN A 1 89 ? -24.740 -10.334 -23.062 1.00 18.76 81 GLN A N 1
ATOM 571 C CA . GLN A 1 89 ? -25.199 -9.629 -21.862 1.00 17.23 81 GLN A CA 1
ATOM 572 C C . GLN A 1 89 ? -24.883 -10.444 -20.611 1.00 17.26 81 GLN A C 1
ATOM 573 O O . GLN A 1 89 ? -25.780 -10.850 -19.870 1.00 17.15 81 GLN A O 1
ATOM 579 N N . PRO A 1 90 ? -23.608 -10.690 -20.335 1.00 15.06 82 PRO A N 1
ATOM 580 C CA . PRO A 1 90 ? -23.269 -11.461 -19.135 1.00 12.75 82 PRO A CA 1
ATOM 581 C C . PRO A 1 90 ? -23.574 -10.686 -17.863 1.00 12.18 82 PRO A C 1
ATOM 582 O O . PRO A 1 90 ? -23.477 -9.456 -17.806 1.00 13.82 82 PRO A O 1
ATOM 586 N N . ASP A 1 91 ? -23.949 -11.438 -16.823 1.00 11.64 83 ASP A N 1
ATOM 587 C CA . ASP A 1 91 ? -23.997 -10.878 -15.476 1.00 11.37 83 ASP A CA 1
ATOM 588 C C . ASP A 1 91 ? -22.618 -10.812 -14.848 1.00 10.73 83 ASP A C 1
ATOM 589 O O . ASP A 1 91 ? -22.373 -9.960 -13.988 1.00 12.48 83 ASP A O 1
ATOM 594 N N . ILE A 1 92 ? -21.723 -11.703 -15.268 1.00 10.48 84 ILE A N 1
ATOM 595 C CA . ILE A 1 92 ? -20.423 -11.929 -14.657 1.00 10.06 84 ILE A CA 1
ATOM 596 C C . ILE A 1 92 ? -19.408 -12.005 -15.783 1.00 11.44 84 ILE A C 1
ATOM 597 O O . ILE A 1 92 ? -19.633 -12.701 -16.779 1.00 10.69 84 ILE A O 1
ATOM 602 N N . LEU A 1 93 ? -18.303 -11.284 -15.632 1.00 11.12 85 LEU A N 1
ATOM 603 C CA . LEU A 1 93 ? -17.190 -11.332 -16.567 1.00 9.07 85 LEU A CA 1
ATOM 604 C C . LEU A 1 93 ? -15.939 -11.690 -15.781 1.00 8.70 85 LEU A C 1
ATOM 605 O O . LEU A 1 93 ? -15.585 -10.990 -14.827 1.00 9.51 85 LEU A O 1
ATOM 610 N N . VAL A 1 94 ? -15.275 -12.772 -16.177 1.00 8.96 86 VAL A N 1
ATOM 611 C CA . VAL A 1 94 ? -13.963 -13.116 -15.640 1.00 8.23 86 VAL A CA 1
ATOM 612 C C . VAL A 1 94 ? -12.932 -12.854 -16.730 1.00 8.87 86 VAL A C 1
ATOM 613 O O . VAL A 1 94 ? -12.869 -13.569 -17.740 1.00 10.42 86 VAL A O 1
ATOM 617 N N . ASN A 1 95 ? -12.112 -11.824 -16.529 1.00 8.53 87 ASN A N 1
ATOM 618 C CA . ASN A 1 95 ? -11.068 -11.469 -17.481 1.00 9.41 87 ASN A CA 1
ATOM 619 C C . ASN A 1 95 ? -9.809 -12.277 -17.212 1.00 9.67 87 ASN A C 1
ATOM 620 O O . ASN A 1 95 ? -9.395 -12.448 -16.059 1.00 9.49 87 ASN A O 1
ATOM 625 N N . ASN A 1 96 ? -9.213 -12.783 -18.288 1.00 10.06 88 ASN A N 1
ATOM 626 C CA . ASN A 1 96 ? -8.048 -13.641 -18.215 1.00 8.94 88 ASN A CA 1
ATOM 627 C C . ASN A 1 96 ? -7.546 -13.827 -19.637 1.00 9.01 88 ASN A C 1
ATOM 628 O O . ASN A 1 96 ? -8.319 -13.714 -20.599 1.00 11.19 88 ASN A O 1
ATOM 633 N N . ALA A 1 97 ? -6.252 -14.100 -19.755 1.00 9.53 89 ALA A N 1
ATOM 634 C CA . ALA A 1 97 ? -5.586 -14.425 -21.011 1.00 9.93 89 ALA A CA 1
ATOM 635 C C . ALA A 1 97 ? -4.216 -14.958 -20.624 1.00 12.35 89 ALA A C 1
ATOM 636 O O . ALA A 1 97 ? -3.804 -14.861 -19.465 1.00 13.46 89 ALA A O 1
ATOM 638 N N . GLY A 1 98 ? -3.510 -15.522 -21.597 1.00 11.22 90 GLY A N 1
ATOM 639 C CA . GLY A 1 98 ? -2.149 -15.954 -21.338 1.00 10.91 90 GLY A CA 1
ATOM 640 C C . GLY A 1 98 ? -1.274 -14.796 -20.895 1.00 9.91 90 GLY A C 1
ATOM 641 O O . GLY A 1 98 ? -1.438 -13.659 -21.334 1.00 12.67 90 GLY A O 1
ATOM 642 N N . GLY A 1 99 ? -0.326 -15.099 -20.015 1.00 11.20 91 GLY A N 1
ATOM 643 C CA . GLY A 1 99 ? 0.603 -14.104 -19.528 1.00 12.83 91 GLY A CA 1
ATOM 644 C C . GLY A 1 99 ? 1.737 -13.854 -20.500 1.00 13.53 91 GLY A C 1
ATOM 645 O O . GLY A 1 99 ? 1.990 -14.621 -21.445 1.00 13.63 91 GLY A O 1
ATOM 646 N N . PRO A 1 100 ? 2.459 -12.766 -20.273 1.00 12.42 92 PRO A N 1
ATOM 647 C CA . PRO A 1 100 ? 3.535 -12.385 -21.197 1.00 11.73 92 PRO A CA 1
ATOM 648 C C . PRO A 1 100 ? 4.788 -13.210 -20.958 1.00 13.86 92 PRO A C 1
ATOM 649 O O . PRO A 1 100 ? 4.947 -13.840 -19.902 1.00 14.48 92 PRO A O 1
ATOM 653 N N . PRO A 1 101 ? 5.699 -13.242 -21.932 1.00 12.97 93 PRO A N 1
ATOM 654 C CA . PRO A 1 101 ? 6.893 -14.069 -21.785 1.00 14.11 93 PRO A CA 1
ATOM 655 C C . PRO A 1 101 ? 7.888 -13.431 -20.834 1.00 13.11 93 PRO A C 1
ATOM 656 O O . PRO A 1 101 ? 7.922 -12.197 -20.678 1.00 14.90 93 PRO A O 1
ATOM 660 N N . PRO A 1 102 ? 8.747 -14.227 -20.207 1.00 15.62 94 PRO A N 1
ATOM 661 C CA . PRO A 1 102 ? 9.810 -13.673 -19.368 1.00 19.10 94 PRO A CA 1
ATOM 662 C C . PRO A 1 102 ? 10.986 -13.214 -20.216 1.00 18.67 94 PRO A C 1
ATOM 663 O O . PRO A 1 102 ? 11.181 -13.650 -21.351 1.00 18.66 94 PRO A O 1
ATOM 667 N N . GLY A 1 103 ? 11.769 -12.313 -19.644 1.00 15.12 95 GLY A N 1
ATOM 668 C CA . GLY A 1 103 ? 12.979 -11.856 -20.293 1.00 16.44 95 GLY A CA 1
ATOM 669 C C . GLY A 1 103 ? 13.478 -10.578 -19.648 1.00 19.04 95 GLY A C 1
ATOM 670 O O . GLY A 1 103 ? 13.025 -10.180 -18.577 1.00 24.29 95 GLY A O 1
ATOM 671 N N . ASP A 1 104 ? 14.425 -9.951 -20.328 1.00 20.71 96 ASP A N 1
ATOM 672 C CA . ASP A 1 104 ? 14.969 -8.668 -19.910 1.00 24.09 96 ASP A CA 1
ATOM 673 C C . ASP A 1 104 ? 14.439 -7.582 -20.836 1.00 20.67 96 ASP A C 1
ATOM 674 O O . ASP A 1 104 ? 14.339 -7.788 -22.046 1.00 19.50 96 ASP A O 1
ATOM 679 N N . PHE A 1 105 ? 14.089 -6.423 -20.265 1.00 18.58 97 PHE A N 1
ATOM 680 C CA . PHE A 1 105 ? 13.436 -5.393 -21.070 1.00 16.64 97 PHE A CA 1
ATOM 681 C C . PHE A 1 105 ? 14.332 -4.859 -22.180 1.00 17.44 97 PHE A C 1
ATOM 682 O O . PHE A 1 105 ? 13.826 -4.272 -23.141 1.00 17.24 97 PHE A O 1
ATOM 690 N N . ARG A 1 106 ? 15.643 -5.066 -22.096 1.00 18.68 98 ARG A N 1
ATOM 691 C CA . ARG A 1 106 ? 16.486 -4.686 -23.225 1.00 20.74 98 ARG A CA 1
ATOM 692 C C . ARG A 1 106 ? 16.132 -5.445 -24.498 1.00 25.75 98 ARG A C 1
ATOM 693 O O . ARG A 1 106 ? 16.493 -5.000 -25.594 1.00 26.49 98 ARG A O 1
ATOM 701 N N . ASP A 1 107 ? 15.433 -6.569 -24.379 1.00 22.46 99 ASP A N 1
ATOM 702 C CA . ASP A 1 107 ? 15.029 -7.382 -25.518 1.00 25.83 99 ASP A CA 1
ATOM 703 C C . ASP A 1 107 ? 13.588 -7.155 -25.936 1.00 28.77 99 ASP A C 1
ATOM 704 O O . ASP A 1 107 ? 13.143 -7.748 -26.925 1.00 26.92 99 ASP A O 1
ATOM 709 N N . PHE A 1 108 ? 12.849 -6.320 -25.220 1.00 23.33 100 PHE A N 1
ATOM 710 C CA . PHE A 1 108 ? 11.428 -6.145 -25.484 1.00 24.42 100 PHE A CA 1
ATOM 711 C C . PHE A 1 108 ? 11.251 -4.971 -26.433 1.00 25.46 100 PHE A C 1
ATOM 712 O O . PHE A 1 108 ? 11.495 -3.815 -26.068 1.00 26.93 100 PHE A O 1
ATOM 720 N N . SER A 1 109 ? 10.829 -5.271 -27.654 1.00 23.01 101 SER A N 1
ATOM 721 C CA . SER A 1 109 ? 10.542 -4.219 -28.602 1.00 30.16 101 SER A CA 1
ATOM 722 C C . SER A 1 109 ? 9.280 -3.475 -28.183 1.00 23.79 101 SER A C 1
ATOM 723 O O . SER A 1 109 ? 8.531 -3.896 -27.291 1.00 21.84 101 SER A O 1
ATOM 726 N N . HIS A 1 110 ? 9.053 -2.342 -28.846 1.00 23.92 102 HIS A N 1
ATOM 727 C CA . HIS A 1 110 ? 7.772 -1.659 -28.740 1.00 23.80 102 HIS A CA 1
ATOM 728 C C . HIS A 1 110 ? 6.615 -2.628 -28.960 1.00 22.90 102 HIS A C 1
ATOM 729 O O . HIS A 1 110 ? 5.613 -2.588 -28.237 1.00 20.48 102 HIS A O 1
ATOM 736 N N . ASP A 1 111 ? 6.751 -3.538 -29.931 1.00 24.58 103 ASP A N 1
ATOM 737 C CA . ASP A 1 111 ? 5.664 -4.469 -30.211 1.00 20.37 103 ASP A CA 1
ATOM 738 C C . ASP A 1 111 ? 5.495 -5.515 -29.116 1.00 18.35 103 ASP A C 1
ATOM 739 O O . ASP A 1 111 ? 4.369 -5.955 -28.866 1.00 18.23 103 ASP A O 1
ATOM 744 N N . ASP A 1 112 ? 6.580 -5.929 -28.452 1.00 18.21 104 ASP A N 1
ATOM 745 C CA . ASP A 1 112 ? 6.414 -6.811 -27.299 1.00 19.47 104 ASP A CA 1
ATOM 746 C C . ASP A 1 112 ? 5.604 -6.124 -26.209 1.00 17.06 104 ASP A C 1
ATOM 747 O O . ASP A 1 112 ? 4.728 -6.737 -25.586 1.00 14.65 104 ASP A O 1
ATOM 752 N N . TRP A 1 113 ? 5.894 -4.848 -25.956 1.00 14.94 105 TRP A N 1
ATOM 753 C CA . TRP A 1 113 ? 5.136 -4.104 -24.958 1.00 12.68 105 TRP A CA 1
ATOM 754 C C . TRP A 1 113 ? 3.683 -3.973 -25.378 1.00 13.74 105 TRP A C 1
ATOM 755 O O . TRP A 1 113 ? 2.776 -4.189 -24.570 1.00 12.12 105 TRP A O 1
ATOM 766 N N . ILE A 1 114 ? 3.441 -3.665 -26.657 1.00 14.67 106 ILE A N 1
ATOM 767 C CA . ILE A 1 114 ? 2.064 -3.537 -27.125 1.00 14.92 106 ILE A CA 1
ATOM 768 C C . ILE A 1 114 ? 1.318 -4.857 -26.977 1.00 14.14 106 ILE A C 1
ATOM 769 O O . ILE A 1 114 ? 0.155 -4.881 -26.556 1.00 15.17 106 ILE A O 1
ATOM 774 N N . ARG A 1 115 ? 1.974 -5.974 -27.312 1.00 14.93 107 ARG A N 1
ATOM 775 C CA . ARG A 1 115 ? 1.323 -7.278 -27.203 1.00 17.00 107 ARG A CA 1
ATOM 776 C C . ARG A 1 115 ? 0.908 -7.569 -25.765 1.00 14.81 107 ARG A C 1
ATOM 777 O O . ARG A 1 115 ? -0.209 -8.035 -25.510 1.00 15.89 107 ARG A O 1
ATOM 785 N N . ALA A 1 116 ? 1.805 -7.311 -24.809 1.00 12.48 108 ALA A N 1
ATOM 786 C CA . ALA A 1 116 ? 1.473 -7.553 -23.408 1.00 12.24 108 ALA A CA 1
ATOM 787 C C . ALA A 1 116 ? 0.390 -6.602 -22.931 1.00 11.38 108 ALA A C 1
ATOM 788 O O . ALA A 1 116 ? -0.524 -7.006 -22.201 1.00 13.06 108 ALA A O 1
ATOM 790 N N . LEU A 1 117 ? 0.479 -5.332 -23.323 1.00 10.59 109 LEU A N 1
ATOM 791 C CA . LEU A 1 117 ? -0.555 -4.374 -22.946 1.00 10.23 109 LEU A CA 1
ATOM 792 C C . LEU A 1 117 ? -1.905 -4.763 -23.533 1.00 9.43 109 LEU A C 1
ATOM 793 O O . LEU A 1 117 ? -2.940 -4.637 -22.868 1.00 11.44 109 LEU A O 1
ATOM 798 N N . GLU A 1 118 ? -1.922 -5.228 -24.779 1.00 11.93 110 GLU A N 1
ATOM 799 C CA A GLU A 1 118 ? -3.180 -5.656 -25.378 0.53 11.44 110 GLU A CA 1
ATOM 800 C CA B GLU A 1 118 ? -3.178 -5.661 -25.379 0.47 11.64 110 GLU A CA 1
ATOM 801 C C . GLU A 1 118 ? -3.748 -6.869 -24.649 1.00 13.77 110 GLU A C 1
ATOM 802 O O . GLU A 1 118 ? -4.929 -6.893 -24.293 1.00 16.16 110 GLU A O 1
ATOM 813 N N . ALA A 1 119 ? -2.911 -7.878 -24.398 1.00 12.78 111 ALA A N 1
ATOM 814 C CA . ALA A 1 119 ? -3.405 -9.123 -23.813 1.00 13.61 111 ALA A CA 1
ATOM 815 C C . ALA A 1 119 ? -3.884 -8.944 -22.378 1.00 10.38 111 ALA A C 1
ATOM 816 O O . ALA A 1 119 ? -4.938 -9.474 -22.000 1.00 13.34 111 ALA A O 1
ATOM 818 N N . ASN A 1 120 ? -3.122 -8.223 -21.555 1.00 9.86 112 ASN A N 1
ATOM 819 C CA . ASN A 1 120 ? -3.341 -8.252 -20.117 1.00 9.99 112 ASN A CA 1
ATOM 820 C C . ASN A 1 120 ? -3.840 -6.929 -19.558 1.00 10.72 112 ASN A C 1
ATOM 821 O O . ASN A 1 120 ? -4.046 -6.826 -18.344 1.00 11.29 112 ASN A O 1
ATOM 826 N N . MET A 1 121 ? -4.078 -5.928 -20.412 1.00 10.53 113 MET A N 1
ATOM 827 C CA . MET A 1 121 ? -4.651 -4.670 -19.955 1.00 10.33 113 MET A CA 1
ATOM 828 C C . MET A 1 121 ? -5.790 -4.234 -20.864 1.00 9.44 113 MET A C 1
ATOM 829 O O . MET A 1 121 ? -6.921 -4.067 -20.399 1.00 11.27 113 MET A O 1
ATOM 834 N N . LEU A 1 122 ? -5.514 -4.039 -22.154 1.00 9.98 114 LEU A N 1
ATOM 835 C CA . LEU A 1 122 ? -6.530 -3.447 -23.021 1.00 11.49 114 LEU A CA 1
ATOM 836 C C . LEU A 1 122 ? -7.637 -4.429 -23.371 1.00 10.07 114 LEU A C 1
ATOM 837 O O . LEU A 1 122 ? -8.786 -4.009 -23.545 1.00 11.45 114 LEU A O 1
ATOM 842 N N . THR A 1 123 ? -7.326 -5.721 -23.494 1.00 11.15 115 THR A N 1
ATOM 843 C CA . THR A 1 123 ? -8.383 -6.707 -23.720 1.00 9.92 115 THR A CA 1
ATOM 844 C C . THR A 1 123 ? -9.370 -6.727 -22.564 1.00 11.10 115 THR A C 1
ATOM 845 O O . THR A 1 123 ? -10.583 -6.636 -22.817 1.00 10.99 115 THR A O 1
ATOM 849 N N . PRO A 1 124 ? -8.944 -6.822 -21.296 1.00 9.84 116 PRO A N 1
ATOM 850 C CA . PRO A 1 124 ? -9.916 -6.704 -20.202 1.00 9.50 116 PRO A CA 1
ATOM 851 C C . PRO A 1 124 ? -10.697 -5.405 -20.233 1.00 9.78 116 PRO A C 1
ATOM 852 O O . PRO A 1 124 ? -11.916 -5.420 -20.013 1.00 11.07 116 PRO A O 1
ATOM 856 N N . ILE A 1 125 ? -10.039 -4.276 -20.514 1.00 10.34 117 ILE A N 1
ATOM 857 C CA . ILE A 1 125 ? -10.753 -3.001 -20.553 1.00 9.40 117 ILE A CA 1
ATOM 858 C C . ILE A 1 125 ? -11.812 -3.011 -21.645 1.00 9.20 117 ILE A C 1
ATOM 859 O O . ILE A 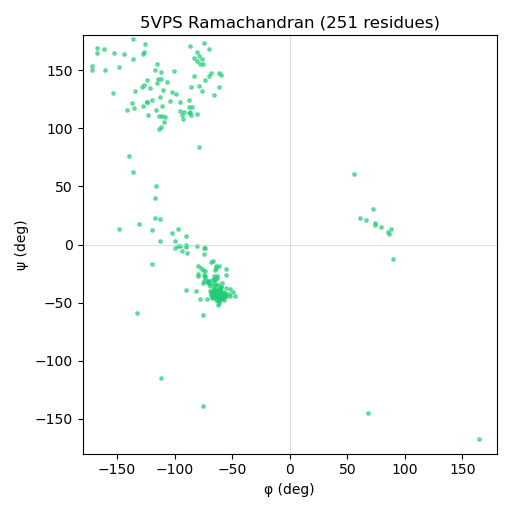1 125 ? -12.935 -2.538 -21.437 1.00 11.26 117 ILE A O 1
ATOM 864 N N . GLU A 1 126 ? -11.483 -3.563 -22.818 1.00 9.99 118 GLU A N 1
ATOM 865 C CA A GLU A 1 126 ? -12.448 -3.616 -23.915 0.45 11.61 118 GLU A CA 1
ATOM 866 C CA B GLU A 1 126 ? -12.458 -3.595 -23.901 0.55 11.79 118 GLU A CA 1
ATOM 867 C C . GLU A 1 126 ? -13.653 -4.475 -23.556 1.00 10.78 118 GLU A C 1
ATOM 868 O O . GLU A 1 126 ? -14.798 -4.120 -23.872 1.00 12.09 118 GLU A O 1
ATOM 879 N N . LEU A 1 127 ? -13.417 -5.621 -22.903 1.00 10.74 119 LEU A N 1
ATOM 880 C CA . LEU A 1 127 ? -14.538 -6.490 -22.558 1.00 10.77 119 LEU A CA 1
ATOM 881 C C . LEU A 1 127 ? -15.407 -5.846 -21.488 1.00 10.59 119 LEU A C 1
ATOM 882 O O . LEU A 1 127 ? -16.638 -5.977 -21.515 1.00 11.18 119 LEU A O 1
ATOM 887 N N . ILE A 1 128 ? -14.784 -5.115 -20.557 1.00 10.34 120 ILE A N 1
ATOM 888 C CA . ILE A 1 128 ? -15.552 -4.323 -19.597 1.00 9.40 120 ILE A CA 1
ATOM 889 C C . ILE A 1 128 ? -16.376 -3.259 -20.317 1.00 11.38 120 ILE A C 1
ATOM 890 O O . ILE A 1 128 ? -17.575 -3.096 -20.064 1.00 12.51 120 ILE A O 1
ATOM 895 N N . ARG A 1 129 ? -15.743 -2.514 -21.228 1.00 9.66 121 ARG A N 1
ATOM 896 C CA . ARG A 1 129 ? -16.462 -1.483 -21.968 1.00 12.72 121 ARG A CA 1
ATOM 897 C C . ARG A 1 129 ? -17.684 -2.060 -22.675 1.00 12.78 121 ARG A C 1
ATOM 898 O O . ARG A 1 129 ? -18.741 -1.420 -22.733 1.00 14.03 121 ARG A O 1
ATOM 906 N N . ALA A 1 130 ? -17.565 -3.283 -23.195 1.00 12.58 122 ALA A N 1
ATOM 907 C CA . ALA A 1 130 ? -18.632 -3.874 -23.987 1.00 15.32 122 ALA A CA 1
ATOM 908 C C . ALA A 1 130 ? -19.759 -4.447 -23.141 1.00 12.41 122 ALA A C 1
ATOM 909 O O . ALA A 1 130 ? -20.856 -4.656 -23.668 1.00 15.83 122 ALA A O 1
ATOM 911 N N . THR A 1 131 ? -19.520 -4.709 -21.855 1.00 12.92 123 THR A N 1
ATOM 912 C CA . THR A 1 131 ? -20.488 -5.414 -21.026 1.00 12.82 123 THR A CA 1
ATOM 913 C C . THR A 1 131 ? -20.986 -4.635 -19.819 1.00 12.17 123 THR A C 1
ATOM 914 O O . THR A 1 131 ? -22.040 -4.995 -19.278 1.00 13.60 123 THR A O 1
ATOM 918 N N . VAL A 1 132 ? -20.296 -3.571 -19.402 1.00 12.14 124 VAL A N 1
ATOM 919 C CA . VAL A 1 132 ? -20.631 -2.972 -18.112 1.00 12.44 124 VAL A CA 1
ATOM 920 C C . VAL A 1 132 ? -21.969 -2.237 -18.151 1.00 11.76 124 VAL A C 1
ATOM 921 O O . VAL A 1 132 ? -22.681 -2.192 -17.140 1.00 13.48 124 VAL A O 1
ATOM 925 N N . ASP A 1 133 ? -22.348 -1.660 -19.293 1.00 12.42 125 ASP A N 1
ATOM 926 C CA . ASP A 1 133 ? -23.595 -0.906 -19.311 1.00 13.72 125 ASP A CA 1
ATOM 927 C C . ASP A 1 133 ? -24.811 -1.813 -19.203 1.00 14.70 125 ASP A C 1
ATOM 928 O O . ASP A 1 133 ? -25.816 -1.423 -18.597 1.00 15.73 125 ASP A O 1
ATOM 933 N N . GLY A 1 134 ? -24.740 -3.023 -19.759 1.00 15.02 126 GLY A N 1
ATOM 934 C CA . GLY A 1 134 ? -25.832 -3.964 -19.567 1.00 16.33 126 GLY A CA 1
ATOM 935 C C . GLY A 1 134 ? -25.976 -4.367 -18.115 1.00 15.97 126 GLY A C 1
ATOM 936 O O . GLY A 1 134 ? -27.088 -4.459 -17.586 1.00 16.98 126 GLY A O 1
ATOM 937 N N . MET A 1 135 ? -24.848 -4.589 -17.440 1.00 13.08 127 MET A N 1
ATOM 938 C CA . MET A 1 135 ? -24.882 -4.885 -16.013 1.00 13.62 127 MET A CA 1
ATOM 939 C C . MET A 1 135 ? -25.507 -3.734 -15.239 1.00 14.42 127 MET A C 1
ATOM 940 O O . MET A 1 135 ? -26.379 -3.940 -14.384 1.00 14.88 127 MET A O 1
ATOM 945 N N . ILE A 1 136 ? -25.066 -2.509 -15.531 1.00 13.59 128 ILE A N 1
ATOM 946 C CA . ILE A 1 136 ? -25.625 -1.325 -14.880 1.00 14.81 128 ILE A CA 1
ATOM 947 C C . ILE A 1 136 ? -27.129 -1.253 -15.097 1.00 16.16 128 ILE A C 1
ATOM 948 O O . ILE A 1 136 ? -27.897 -0.984 -14.164 1.00 18.50 128 ILE A O 1
ATOM 953 N N . GLY A 1 137 ? -27.575 -1.485 -16.337 1.00 16.30 129 GLY A N 1
ATOM 954 C CA . GLY A 1 137 ? -28.993 -1.385 -16.636 1.00 19.14 129 GLY A CA 1
ATOM 955 C C . GLY A 1 137 ? -29.834 -2.392 -15.878 1.00 21.78 129 GLY A C 1
ATOM 956 O O . GLY A 1 137 ? -31.011 -2.143 -15.607 1.00 24.81 129 GLY A O 1
ATOM 957 N N . ARG A 1 138 ? -29.248 -3.531 -15.517 1.00 19.59 130 ARG A N 1
ATOM 958 C CA . ARG A 1 138 ? -29.942 -4.550 -14.743 1.00 18.76 130 ARG A CA 1
ATOM 959 C C . ARG A 1 138 ? -29.710 -4.417 -13.244 1.00 17.27 130 ARG A C 1
ATOM 960 O O . ARG A 1 138 ? -30.351 -5.133 -12.462 1.00 21.30 130 ARG A O 1
ATOM 968 N N . GLY A 1 139 ? -28.842 -3.507 -12.822 1.00 17.31 131 GLY A N 1
ATOM 969 C CA . GLY A 1 139 ? -28.613 -3.338 -11.405 1.00 16.57 131 GLY A CA 1
ATOM 970 C C . GLY A 1 139 ? -27.802 -4.437 -10.761 1.00 15.93 131 GLY A C 1
ATOM 971 O O . GLY A 1 139 ? -27.814 -4.554 -9.533 1.00 17.19 131 GLY A O 1
ATOM 972 N N . PHE A 1 140 ? -27.097 -5.250 -11.551 1.00 14.37 132 PHE A N 1
ATOM 973 C CA . PHE A 1 140 ? -26.242 -6.297 -11.004 1.00 12.79 132 PHE A CA 1
ATOM 974 C C . PHE A 1 140 ? -25.129 -6.592 -11.994 1.00 11.41 132 PHE A C 1
ATOM 975 O O . PHE A 1 140 ? -25.394 -6.843 -13.170 1.00 12.74 132 PHE A O 1
ATOM 983 N N . GLY A 1 141 ? -23.895 -6.604 -11.507 1.00 11.00 133 GLY A N 1
ATOM 984 C CA . GLY A 1 141 ? -22.783 -7.062 -12.318 1.00 12.13 133 GLY A CA 1
ATOM 985 C C . GLY A 1 141 ? -21.620 -7.432 -11.432 1.00 10.55 133 GLY A C 1
ATOM 986 O O . GLY A 1 141 ? -21.433 -6.863 -10.354 1.00 9.67 133 GLY A O 1
ATOM 987 N N . ARG A 1 142 ? -20.829 -8.392 -11.898 1.00 9.69 134 ARG A N 1
ATOM 988 C CA . ARG A 1 142 ? -19.607 -8.789 -11.209 1.00 9.23 134 ARG A CA 1
ATOM 989 C C . ARG A 1 142 ? -18.526 -8.959 -12.259 1.00 10.29 134 ARG A C 1
ATOM 990 O O . ARG A 1 142 ? -18.681 -9.763 -13.185 1.00 11.11 134 ARG A O 1
ATOM 998 N N . ILE A 1 143 ? -17.443 -8.205 -12.116 1.00 8.83 135 ILE A N 1
ATOM 999 C CA . ILE A 1 143 ? -16.284 -8.313 -12.992 1.00 9.21 135 ILE A CA 1
ATOM 1000 C C . ILE A 1 143 ? -15.096 -8.683 -12.120 1.00 8.85 135 ILE A C 1
ATOM 1001 O O . ILE A 1 143 ? -14.810 -7.997 -11.133 1.00 8.40 135 ILE A O 1
ATOM 1006 N N . VAL A 1 144 ? -14.432 -9.789 -12.457 1.00 9.79 136 VAL A N 1
ATOM 1007 C CA . VAL A 1 144 ? -13.254 -10.255 -11.732 1.00 8.64 136 VAL A CA 1
ATOM 1008 C C . VAL A 1 144 ? -12.126 -10.386 -12.741 1.00 8.15 136 VAL A C 1
ATOM 1009 O O . VAL A 1 144 ? -12.265 -11.101 -13.739 1.00 8.77 136 VAL A O 1
ATOM 1013 N N . ASN A 1 145 ? -11.021 -9.692 -12.492 1.00 8.27 137 ASN A N 1
ATOM 1014 C CA . ASN A 1 145 ? -9.850 -9.737 -13.359 1.00 7.58 137 ASN A CA 1
ATOM 1015 C C . AS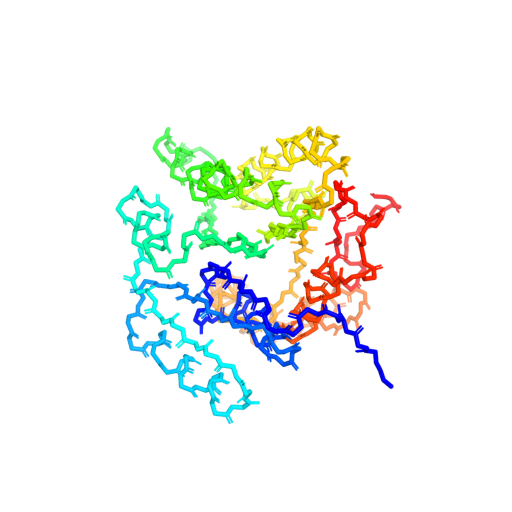N A 1 145 ? -8.780 -10.597 -12.709 1.00 8.65 137 ASN A C 1
ATOM 1016 O O . ASN A 1 145 ? -8.371 -10.326 -11.574 1.00 8.54 137 ASN A O 1
ATOM 1021 N N . ILE A 1 146 ? -8.331 -11.624 -13.427 1.00 8.84 138 ILE A N 1
ATOM 1022 C CA . ILE A 1 146 ? -7.209 -12.440 -12.972 1.00 8.16 138 ILE A CA 1
ATOM 1023 C C . ILE A 1 146 ? -5.943 -11.677 -13.326 1.00 8.94 138 ILE A C 1
ATOM 1024 O O . ILE A 1 146 ? -5.655 -11.454 -14.504 1.00 8.89 138 ILE A O 1
ATOM 1029 N N . THR A 1 147 ? -5.224 -11.210 -12.308 1.00 9.02 139 THR A N 1
ATOM 1030 C CA . THR A 1 147 ? -3.985 -10.481 -12.558 1.00 8.74 139 THR A CA 1
ATOM 1031 C C . THR A 1 147 ? -2.776 -11.285 -12.075 1.00 8.83 139 THR A C 1
ATOM 1032 O O . THR A 1 147 ? -2.496 -12.351 -12.635 1.00 9.49 139 THR A O 1
ATOM 1036 N N . SER A 1 148 ? -2.053 -10.801 -11.062 1.00 7.88 140 SER A N 1
ATOM 1037 C CA . SER A 1 148 ? -0.819 -11.451 -10.637 1.00 8.17 140 SER A CA 1
ATOM 1038 C C . SER A 1 148 ? -0.327 -10.810 -9.353 1.00 8.11 140 SER A C 1
ATOM 1039 O O . SER A 1 148 ? -0.531 -9.608 -9.124 1.00 8.99 140 SER A O 1
ATOM 1042 N N . SER A 1 149 ? 0.361 -11.616 -8.535 1.00 7.68 141 SER A N 1
ATOM 1043 C CA . SER A 1 149 ? 1.120 -11.053 -7.424 1.00 7.91 141 SER A CA 1
ATOM 1044 C C . SER A 1 149 ? 2.106 -9.996 -7.897 1.00 10.03 141 SER A C 1
ATOM 1045 O O . SER A 1 149 ? 2.543 -9.174 -7.083 1.00 9.59 141 SER A O 1
ATOM 1048 N N . ALA A 1 150 ? 2.480 -10.020 -9.186 1.00 8.61 142 ALA A N 1
ATOM 1049 C CA . ALA A 1 150 ? 3.413 -9.042 -9.747 1.00 8.80 142 ALA A CA 1
ATOM 1050 C C . ALA A 1 150 ? 2.957 -7.604 -9.526 1.00 10.04 142 ALA A C 1
ATOM 1051 O O . ALA A 1 150 ? 3.792 -6.694 -9.499 1.00 11.48 142 ALA A O 1
ATOM 1053 N N . VAL A 1 151 ? 1.651 -7.366 -9.385 1.00 8.29 143 VAL A N 1
ATOM 1054 C CA . VAL A 1 151 ? 1.211 -5.991 -9.168 1.00 9.18 143 VAL A CA 1
ATOM 1055 C C . VAL A 1 151 ? 1.501 -5.524 -7.747 1.00 11.60 143 VAL A C 1
ATOM 1056 O O . VAL A 1 151 ? 1.592 -4.315 -7.505 1.00 13.13 143 VAL A O 1
ATOM 1060 N N . LYS A 1 152 ? 1.656 -6.455 -6.797 1.00 9.61 144 LYS A N 1
ATOM 1061 C CA . LYS A 1 152 ? 2.038 -6.106 -5.435 1.00 10.80 144 LYS A CA 1
ATOM 1062 C C . LYS A 1 152 ? 3.549 -6.104 -5.249 1.00 9.59 144 LYS A C 1
ATOM 1063 O O . LYS A 1 152 ? 4.080 -5.255 -4.532 1.00 10.66 144 LYS A O 1
ATOM 1069 N N . ALA A 1 153 ? 4.247 -7.057 -5.854 1.00 10.96 145 ALA A N 1
ATOM 1070 C CA . ALA A 1 153 ? 5.699 -7.120 -5.805 1.00 9.60 145 ALA A CA 1
ATOM 1071 C C . ALA A 1 153 ? 6.181 -7.565 -7.175 1.00 10.54 145 ALA A C 1
ATOM 1072 O O . ALA A 1 153 ? 5.891 -8.688 -7.601 1.00 10.77 145 ALA A O 1
ATOM 1074 N N . PRO A 1 154 ? 6.914 -6.722 -7.889 1.00 10.81 146 PRO A N 1
ATOM 1075 C CA . PRO A 1 154 ? 7.274 -7.054 -9.269 1.00 10.55 146 PRO A CA 1
ATOM 1076 C C . PRO A 1 154 ? 8.105 -8.320 -9.318 1.00 10.25 146 PRO A C 1
ATOM 1077 O O . PRO A 1 154 ? 8.892 -8.612 -8.411 1.00 13.25 146 PRO A O 1
ATOM 1081 N N . ILE A 1 155 ? 7.932 -9.072 -10.403 1.00 10.70 147 ILE A N 1
ATOM 1082 C CA . ILE A 1 155 ? 8.672 -10.305 -10.631 1.00 12.13 147 ILE A CA 1
ATOM 1083 C C . ILE A 1 155 ? 9.831 -9.993 -11.571 1.00 12.95 147 ILE A C 1
ATOM 1084 O O . ILE A 1 155 ? 9.643 -9.358 -12.618 1.00 13.52 147 ILE A O 1
ATOM 1089 N N . ASP A 1 156 ? 11.038 -10.407 -11.183 1.00 16.46 148 ASP A N 1
ATOM 1090 C CA . ASP A 1 156 ? 12.230 -9.873 -11.840 1.00 18.28 148 ASP A CA 1
ATOM 1091 C C . ASP A 1 156 ? 12.231 -10.117 -13.349 1.00 16.60 148 ASP A C 1
ATOM 1092 O O . ASP A 1 156 ? 12.552 -9.209 -14.121 1.00 16.87 148 ASP A O 1
ATOM 1097 N N . VAL A 1 157 ? 11.838 -11.317 -13.793 1.00 14.95 149 VAL A N 1
ATOM 1098 C CA . VAL A 1 157 ? 11.871 -11.646 -15.219 1.00 15.37 149 VAL A CA 1
ATOM 1099 C C . VAL A 1 157 ? 10.574 -11.297 -15.944 1.00 13.30 149 VAL A C 1
ATOM 1100 O O . VAL A 1 157 ? 10.476 -11.519 -17.161 1.00 13.50 149 VAL A O 1
ATOM 1104 N N . LEU A 1 158 ? 9.580 -10.752 -15.241 1.00 11.56 150 LEU A N 1
ATOM 1105 C CA . LEU A 1 158 ? 8.294 -10.492 -15.873 1.00 11.25 150 LEU A CA 1
ATOM 1106 C C . LEU A 1 158 ? 7.965 -9.002 -15.932 1.00 11.07 150 LEU A C 1
ATOM 1107 O O . LEU A 1 158 ? 6.849 -8.600 -15.588 1.00 10.36 150 LEU A O 1
ATOM 1112 N N . ALA A 1 159 ? 8.904 -8.189 -16.433 1.00 11.06 151 ALA A N 1
ATOM 1113 C CA . ALA A 1 159 ? 8.642 -6.757 -16.608 1.00 10.33 151 ALA A CA 1
ATOM 1114 C C . ALA A 1 159 ? 7.355 -6.500 -17.387 1.00 9.68 151 ALA A C 1
ATOM 1115 O O . ALA A 1 159 ? 6.615 -5.560 -17.077 1.00 10.30 151 ALA A O 1
ATOM 1117 N N . LEU A 1 160 ? 7.074 -7.313 -18.410 1.00 10.35 152 LEU A N 1
ATOM 1118 C CA . LEU A 1 160 ? 5.868 -7.101 -19.204 1.00 9.98 152 LEU A CA 1
ATOM 1119 C C . LEU A 1 160 ? 4.609 -7.254 -18.360 1.00 11.57 152 LEU A C 1
ATOM 1120 O O . LEU A 1 160 ? 3.619 -6.551 -18.590 1.00 10.40 152 LEU A O 1
ATOM 1125 N N . SER A 1 161 ? 4.624 -8.164 -17.381 1.00 9.73 153 SER A N 1
ATOM 1126 C CA . SER A 1 161 ? 3.486 -8.330 -16.484 1.00 8.81 153 SER A CA 1
ATOM 1127 C C . SER A 1 161 ? 3.456 -7.230 -15.429 1.00 9.95 153 SER A C 1
ATOM 1128 O O . SER A 1 161 ? 2.403 -6.619 -15.180 1.00 9.76 153 SER A O 1
ATOM 1131 N N . ASN A 1 162 ? 4.610 -6.966 -14.802 1.00 9.90 154 ASN A N 1
ATOM 1132 C CA . ASN A 1 162 ? 4.716 -5.857 -13.856 1.00 10.43 154 ASN A CA 1
ATOM 1133 C C . ASN A 1 162 ? 4.105 -4.591 -14.435 1.00 9.85 154 ASN A C 1
ATOM 1134 O O . ASN A 1 162 ? 3.360 -3.883 -13.750 1.00 10.33 154 ASN A O 1
ATOM 1139 N N . GLY A 1 163 ? 4.394 -4.298 -15.700 1.00 9.32 155 GLY A N 1
ATOM 1140 C CA . GLY A 1 163 ? 3.834 -3.123 -16.344 1.00 9.30 155 GLY A CA 1
ATOM 1141 C C . GLY A 1 163 ? 2.371 -3.268 -16.730 1.00 9.22 155 GLY A C 1
ATOM 1142 O O . GLY A 1 163 ? 1.523 -2.503 -16.266 1.00 9.61 155 GLY A O 1
ATOM 1143 N N . ALA A 1 164 ? 2.049 -4.238 -17.587 1.00 8.63 156 ALA A N 1
ATOM 1144 C CA . ALA A 1 164 ? 0.699 -4.293 -18.141 1.00 8.28 156 ALA A CA 1
ATOM 1145 C C . ALA A 1 164 ? -0.348 -4.523 -17.058 1.00 10.36 156 ALA A C 1
ATOM 1146 O O . ALA A 1 164 ? -1.417 -3.892 -17.065 1.00 9.70 156 ALA A O 1
ATOM 1148 N N . ARG A 1 165 ? -0.065 -5.419 -16.110 1.00 8.43 157 ARG A N 1
ATOM 1149 C CA . ARG A 1 165 ? -1.086 -5.736 -15.122 1.00 8.51 157 ARG A CA 1
ATOM 1150 C C . ARG A 1 165 ? -1.247 -4.622 -14.096 1.00 8.97 157 ARG A C 1
ATOM 1151 O O . ARG A 1 165 ? -2.353 -4.413 -13.582 1.00 9.85 157 ARG A O 1
ATOM 1159 N N . SER A 1 166 ? -0.170 -3.902 -13.781 1.00 8.74 158 SER A N 1
ATOM 1160 C CA . SER A 1 166 ? -0.319 -2.727 -12.931 1.00 8.80 158 SER A CA 1
ATOM 1161 C C . SER A 1 166 ? -1.141 -1.655 -13.637 1.00 9.18 158 SER A C 1
ATOM 1162 O O . SER A 1 166 ? -1.898 -0.922 -12.990 1.00 9.28 158 SER A O 1
ATOM 1165 N N . GLY A 1 167 ? -1.023 -1.570 -14.961 1.00 9.44 159 GLY A N 1
ATOM 1166 C CA . GLY A 1 167 ? -1.848 -0.638 -15.717 1.00 9.94 159 GLY A CA 1
ATOM 1167 C C . GLY A 1 167 ? -3.324 -0.972 -15.626 1.00 9.88 159 GLY A C 1
ATOM 1168 O O . GLY A 1 167 ? -4.156 -0.102 -15.367 1.00 8.97 159 GLY A O 1
ATOM 1169 N N . LEU A 1 168 ? -3.671 -2.243 -15.836 1.00 8.84 160 LEU A N 1
ATOM 1170 C CA . LEU A 1 168 ? -5.056 -2.658 -15.633 1.00 8.31 160 LEU A CA 1
ATOM 1171 C C . LEU A 1 168 ? -5.528 -2.333 -14.219 1.00 8.90 160 LEU A C 1
ATOM 1172 O O . LEU A 1 168 ? -6.648 -1.834 -14.026 1.00 9.78 160 LEU A O 1
ATOM 1177 N N . THR A 1 169 ? -4.677 -2.584 -13.222 1.00 8.75 161 THR A N 1
ATOM 1178 C CA . THR A 1 169 ? -5.069 -2.383 -11.829 1.00 7.99 161 THR A CA 1
ATOM 1179 C C . THR A 1 169 ? -5.401 -0.922 -11.562 1.00 9.13 161 THR A C 1
ATOM 1180 O O . THR A 1 169 ? -6.402 -0.616 -10.899 1.00 8.82 161 THR A O 1
ATOM 1184 N N . GLY A 1 170 ? -4.578 0.001 -12.075 1.00 8.63 162 GLY A N 1
ATOM 1185 C CA . GLY A 1 170 ? -4.886 1.414 -11.917 1.00 9.85 162 GLY A CA 1
ATOM 1186 C C . GLY A 1 170 ? -6.187 1.817 -12.586 1.00 8.83 162 GLY A C 1
ATOM 1187 O O . GLY A 1 170 ? -6.975 2.587 -12.023 1.00 10.40 162 GLY A O 1
ATOM 1188 N N . PHE A 1 171 ? -6.429 1.318 -13.801 1.00 8.96 163 PHE A N 1
ATOM 1189 C CA . PHE A 1 171 ? -7.691 1.615 -14.466 1.00 9.71 163 PHE A CA 1
ATOM 1190 C C . PHE A 1 171 ? -8.872 1.092 -13.656 1.00 9.65 163 PHE A C 1
ATOM 1191 O O . PHE A 1 171 ? -9.870 1.798 -13.466 1.00 9.63 163 PHE A O 1
ATOM 1199 N N . VAL A 1 172 ? -8.786 -0.162 -13.207 1.00 9.03 164 VAL A N 1
ATOM 1200 C CA . VAL A 1 172 ? -9.882 -0.780 -12.462 1.00 9.63 164 VAL A CA 1
ATOM 1201 C C . VAL A 1 172 ? -10.179 0.002 -11.189 1.00 9.40 164 VAL A C 1
ATOM 1202 O O . VAL A 1 172 ? -11.338 0.138 -10.784 1.00 8.98 164 VAL A O 1
ATOM 1206 N N . ALA A 1 173 ? -9.139 0.532 -10.542 1.00 8.35 165 ALA A N 1
ATOM 1207 C CA . ALA A 1 173 ? -9.340 1.314 -9.329 1.00 9.03 165 ALA A CA 1
ATOM 1208 C C . ALA A 1 173 ? -10.293 2.465 -9.588 1.00 9.72 165 ALA A C 1
ATOM 1209 O O . ALA A 1 173 ? -11.206 2.724 -8.793 1.00 11.22 165 ALA A O 1
ATOM 1211 N N . GLY A 1 174 ? -10.112 3.159 -10.710 1.00 8.84 166 GLY A N 1
ATOM 1212 C CA . GLY A 1 174 ? -10.986 4.275 -11.013 1.00 9.66 166 GLY A CA 1
ATOM 1213 C C . GLY A 1 174 ? -12.379 3.833 -11.416 1.00 9.87 166 GLY A C 1
ATOM 1214 O O . GLY A 1 174 ? -13.376 4.386 -10.940 1.00 10.81 166 GLY A O 1
ATOM 1215 N N . LEU A 1 175 ? -12.473 2.852 -12.323 1.00 10.00 167 LEU A N 1
ATOM 1216 C CA . LEU A 1 175 ? -13.789 2.502 -12.846 1.00 10.79 167 LEU A CA 1
ATOM 1217 C C . LEU A 1 175 ? -14.665 1.873 -11.775 1.00 9.60 167 LEU A C 1
ATOM 1218 O O . LEU A 1 175 ? -15.870 2.156 -11.712 1.00 11.59 167 LEU A O 1
ATOM 1223 N N . SER A 1 176 ? -14.080 1.014 -10.934 1.00 10.69 168 SER A N 1
ATOM 1224 C CA . SER A 1 176 ? -14.858 0.373 -9.879 1.00 10.40 168 SER A CA 1
ATOM 1225 C C . SER A 1 176 ? -15.623 1.403 -9.057 1.00 11.09 168 SER A C 1
ATOM 1226 O O . SER A 1 176 ? -16.819 1.240 -8.786 1.00 12.29 168 SER A O 1
ATOM 1229 N N . ARG A 1 177 ? -14.970 2.500 -8.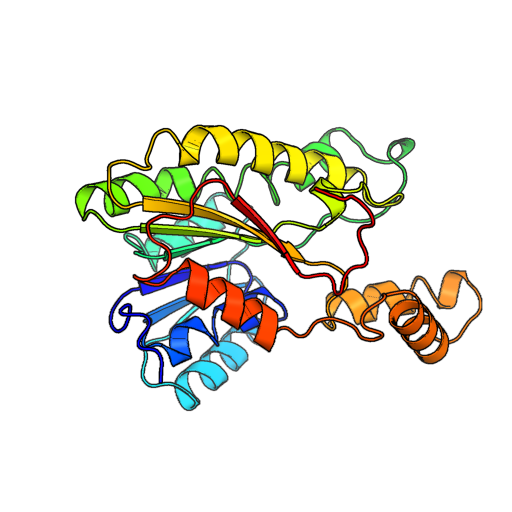699 1.00 10.52 169 ARG A N 1
ATOM 1230 C CA . ARG A 1 177 ? -15.641 3.479 -7.863 1.00 11.15 169 ARG A CA 1
ATOM 1231 C C . ARG A 1 177 ? -16.688 4.273 -8.634 1.00 12.57 169 ARG A C 1
ATOM 1232 O O . ARG A 1 177 ? -17.677 4.722 -8.049 1.00 15.67 169 ARG A O 1
ATOM 1240 N N . LYS A 1 178 ? -16.514 4.414 -9.948 1.00 12.52 170 LYS A N 1
ATOM 1241 C CA A LYS A 1 178 ? -17.476 5.177 -10.732 0.44 13.64 170 LYS A CA 1
ATOM 1242 C CA B LYS A 1 178 ? -17.468 5.173 -10.745 0.56 13.56 170 LYS A CA 1
ATOM 1243 C C . LYS A 1 178 ? -18.785 4.421 -10.927 1.00 14.86 170 LYS A C 1
ATOM 1244 O O . LYS A 1 178 ? -19.857 5.041 -10.959 1.00 16.08 170 LYS A O 1
ATOM 1255 N N . VAL A 1 179 ? -18.729 3.090 -11.051 1.00 13.33 171 VAL A N 1
ATOM 1256 C CA . VAL A 1 179 ? -19.920 2.287 -11.331 1.00 12.50 171 VAL A CA 1
ATOM 1257 C C . VAL A 1 179 ? -20.508 1.629 -10.088 1.00 14.57 171 VAL A C 1
ATOM 1258 O O . VAL A 1 179 ? -21.508 0.901 -10.199 1.00 14.57 171 VAL A O 1
ATOM 1262 N N . ALA A 1 180 ? -19.942 1.887 -8.904 1.00 11.63 172 ALA A N 1
ATOM 1263 C CA . ALA A 1 180 ? -20.321 1.133 -7.713 1.00 13.23 172 ALA A CA 1
ATOM 1264 C C . ALA A 1 180 ? -21.763 1.382 -7.283 1.00 12.72 172 ALA A C 1
ATOM 1265 O O . ALA A 1 180 ? -22.359 0.522 -6.626 1.00 14.96 172 ALA A O 1
ATOM 1267 N N . GLY A 1 181 ? -22.328 2.544 -7.598 1.00 14.14 173 GLY A N 1
ATOM 1268 C CA . GLY A 1 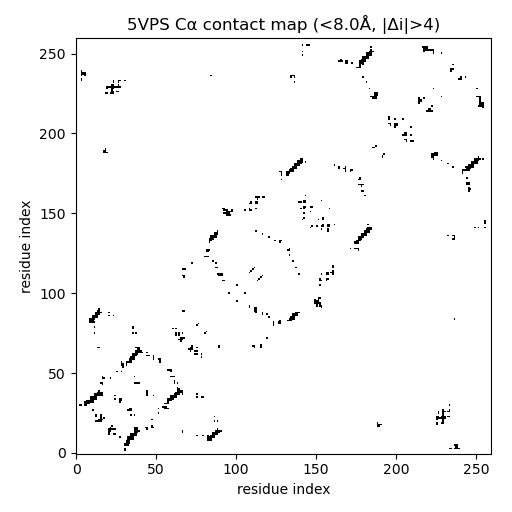181 ? -23.683 2.826 -7.158 1.00 13.23 173 GLY A CA 1
ATOM 1269 C C . GLY A 1 181 ? -24.766 2.092 -7.911 1.00 13.97 173 GLY A C 1
ATOM 1270 O O . GLY A 1 181 ? -25.939 2.209 -7.554 1.00 16.51 173 GLY A O 1
ATOM 1271 N N . GLN A 1 182 ? -24.400 1.317 -8.930 1.00 15.47 174 GLN A N 1
ATOM 1272 C CA . GLN A 1 182 ? -25.375 0.657 -9.789 1.00 16.34 174 GLN A CA 1
ATOM 1273 C C . GLN A 1 182 ? -25.354 -0.858 -9.640 1.00 17.38 174 GLN A C 1
ATOM 1274 O O . GLN A 1 182 ? -25.798 -1.576 -10.543 1.00 17.21 174 GLN A O 1
ATOM 1280 N N . GLY A 1 183 ? -24.850 -1.359 -8.515 1.00 13.92 175 GLY A N 1
ATOM 1281 C CA . GLY A 1 183 ? -24.905 -2.777 -8.233 1.00 13.08 175 GLY A CA 1
ATOM 1282 C C . GLY A 1 183 ? -23.855 -3.592 -8.944 1.00 13.40 175 GLY A C 1
ATOM 1283 O O . GLY A 1 183 ? -23.973 -4.824 -8.990 1.00 14.09 175 GLY A O 1
ATOM 1284 N N . VAL A 1 184 ? -22.830 -2.944 -9.488 1.00 11.67 176 VAL A N 1
ATOM 1285 C CA . VAL A 1 184 ? -21.747 -3.602 -10.207 1.00 10.42 176 VAL A CA 1
ATOM 1286 C C . VAL A 1 184 ? -20.499 -3.487 -9.350 1.00 10.25 176 VAL A C 1
ATOM 1287 O O . VAL A 1 184 ? -20.193 -2.403 -8.842 1.00 11.13 176 VAL A O 1
ATOM 1291 N N . THR A 1 185 ? -19.779 -4.595 -9.182 1.00 9.37 177 THR A N 1
ATOM 1292 C CA . THR A 1 185 ? -18.480 -4.560 -8.532 1.00 9.32 177 THR A CA 1
ATOM 1293 C C . THR A 1 185 ? -17.414 -5.008 -9.518 1.00 9.39 177 THR A C 1
ATOM 1294 O O . THR A 1 185 ? -17.678 -5.793 -10.438 1.00 8.75 177 THR A O 1
ATOM 1298 N N . ILE A 1 186 ? -16.212 -4.479 -9.330 1.00 7.69 178 ILE A N 1
ATOM 1299 C CA . ILE A 1 186 ? -15.058 -4.821 -10.152 1.00 8.10 178 ILE A CA 1
ATOM 1300 C C . ILE A 1 186 ? -13.889 -5.047 -9.208 1.00 9.91 178 ILE A C 1
ATOM 1301 O O . ILE A 1 186 ? -13.476 -4.123 -8.499 1.00 9.30 178 ILE A O 1
ATOM 1306 N N . ASN A 1 187 ? -13.363 -6.270 -9.194 1.00 8.11 179 ASN A N 1
ATOM 1307 C CA . ASN A 1 187 ? -12.296 -6.644 -8.278 1.00 8.33 179 ASN A CA 1
ATOM 1308 C C . ASN A 1 187 ? -11.255 -7.446 -9.044 1.00 7.19 179 ASN A C 1
ATOM 1309 O O . ASN A 1 187 ? -11.533 -8.007 -10.110 1.00 8.85 179 ASN A O 1
ATOM 1314 N N . ASN A 1 188 ? -10.052 -7.497 -8.488 1.00 9.16 180 ASN A N 1
ATOM 1315 C CA . ASN A 1 188 ? -8.955 -8.246 -9.074 1.00 7.37 180 ASN A CA 1
ATOM 1316 C C . ASN A 1 188 ? -8.557 -9.385 -8.150 1.00 8.01 180 ASN A C 1
ATOM 1317 O O . ASN A 1 188 ? -8.497 -9.224 -6.924 1.00 9.18 180 ASN A O 1
ATOM 1322 N N . LEU A 1 189 ? -8.278 -10.534 -8.752 1.00 8.12 181 LEU A N 1
ATOM 1323 C CA . LEU A 1 189 ? -7.806 -11.717 -8.048 1.00 9.53 181 LEU A CA 1
ATOM 1324 C C . LEU A 1 189 ? -6.358 -11.936 -8.464 1.00 9.24 181 LEU A C 1
ATOM 1325 O O . LEU A 1 189 ? -6.078 -12.143 -9.650 1.00 10.43 181 LEU A O 1
ATOM 1330 N N . LEU A 1 190 ? -5.448 -11.895 -7.492 1.00 9.75 182 LEU A N 1
ATOM 1331 C CA . LEU A 1 190 ? -4.009 -11.869 -7.731 1.00 8.06 182 LEU A CA 1
ATOM 1332 C C . LEU A 1 190 ? -3.450 -13.215 -7.313 1.00 8.98 182 LEU A C 1
ATOM 1333 O O . LEU A 1 190 ? -3.320 -13.484 -6.107 1.00 10.03 182 LEU A O 1
ATOM 1338 N N . PRO A 1 191 ? -3.093 -14.089 -8.244 1.00 8.37 183 PRO A N 1
ATOM 1339 C CA . PRO A 1 191 ? -2.493 -15.364 -7.844 1.00 8.67 183 PRO A CA 1
ATOM 1340 C C . PRO A 1 191 ? -1.029 -15.206 -7.494 1.00 9.97 183 PRO A C 1
ATOM 1341 O O . PRO A 1 191 ? -0.270 -14.525 -8.192 1.00 9.76 183 PRO A O 1
ATOM 1345 N N . GLY A 1 192 ? -0.642 -15.848 -6.395 1.00 7.92 184 GLY A N 1
ATOM 1346 C CA . GLY A 1 192 ? 0.742 -16.218 -6.174 1.00 9.38 184 GLY A CA 1
ATOM 1347 C C . GLY A 1 192 ? 1.092 -17.417 -7.037 1.00 9.01 184 GLY A C 1
ATOM 1348 O O . GLY A 1 192 ? 0.667 -17.493 -8.195 1.00 10.58 184 GLY A O 1
ATOM 1349 N N . LEU A 1 193 ? 1.844 -18.366 -6.507 1.00 8.56 185 LEU A N 1
ATOM 1350 C CA . LEU A 1 193 ? 2.279 -19.515 -7.298 1.00 8.79 185 LEU A CA 1
ATOM 1351 C C . LEU A 1 193 ? 1.208 -20.598 -7.248 1.00 11.29 185 LEU A C 1
ATOM 1352 O O . LEU A 1 193 ? 0.952 -21.179 -6.185 1.00 10.42 185 LEU A O 1
ATOM 1357 N N . PHE A 1 194 ? 0.591 -20.876 -8.398 1.00 9.49 186 PHE A N 1
ATOM 1358 C CA . PHE A 1 194 ? -0.474 -21.867 -8.506 1.00 9.34 186 PHE A CA 1
ATOM 1359 C C . PHE A 1 194 ? -0.058 -23.047 -9.367 1.00 10.81 186 PHE A C 1
ATOM 1360 O O . PHE A 1 194 ? 0.643 -22.886 -10.372 1.00 12.31 186 PHE A O 1
ATOM 1368 N N . ASP A 1 195 ? -0.504 -24.233 -8.953 1.00 10.06 187 ASP A N 1
ATOM 1369 C CA . ASP A 1 195 ? -0.148 -25.518 -9.558 1.00 10.80 187 ASP A CA 1
ATOM 1370 C C . ASP A 1 195 ? -0.972 -25.704 -10.832 1.00 13.47 187 ASP A C 1
ATOM 1371 O O . ASP A 1 195 ? -2.025 -26.346 -10.840 1.00 14.84 187 ASP A O 1
ATOM 1376 N N . THR A 1 196 ? -0.476 -25.129 -11.930 1.00 11.82 188 THR A N 1
ATOM 1377 C CA . THR A 1 196 ? -1.114 -25.245 -13.241 1.00 11.56 188 THR A CA 1
ATOM 1378 C C . THR A 1 196 ? -0.104 -25.762 -14.260 1.00 13.18 188 THR A C 1
ATOM 1379 O O . THR A 1 196 ? 1.094 -25.871 -13.986 1.00 13.44 188 THR A O 1
ATOM 1383 N N . ASP A 1 197 ? -0.606 -26.053 -15.467 1.00 19.27 189 ASP A N 1
ATOM 1384 C CA . ASP A 1 197 ? 0.263 -26.488 -16.560 1.00 19.17 189 ASP A CA 1
ATOM 1385 C C . ASP A 1 197 ? 1.298 -25.427 -16.910 1.00 18.01 189 ASP A C 1
ATOM 1386 O O . ASP A 1 197 ? 2.439 -25.757 -17.254 1.00 17.35 189 ASP A O 1
ATOM 1391 N N . ARG A 1 198 ? 0.908 -24.148 -16.871 1.00 18.15 190 ARG A N 1
ATOM 1392 C CA . ARG A 1 198 ? 1.857 -23.075 -17.155 1.00 18.00 190 ARG A CA 1
ATOM 1393 C C . ARG A 1 198 ? 3.041 -23.133 -16.205 1.00 16.58 190 ARG A C 1
ATOM 1394 O O . ARG A 1 198 ? 4.196 -23.006 -16.627 1.00 15.93 190 ARG A O 1
ATOM 1402 N N . ILE A 1 199 ? 2.773 -23.346 -14.917 1.00 15.72 191 ILE A N 1
ATOM 1403 C CA . ILE A 1 199 ? 3.862 -23.402 -13.953 1.00 14.91 191 ILE A CA 1
ATOM 1404 C C . ILE A 1 199 ? 4.712 -24.656 -14.138 1.00 15.37 191 ILE A C 1
ATOM 1405 O O . ILE A 1 199 ? 5.932 -24.613 -13.946 1.00 14.82 191 ILE A O 1
ATOM 1410 N N . ALA A 1 200 ? 4.108 -25.783 -14.531 1.00 14.77 192 ALA A N 1
ATOM 1411 C CA . ALA A 1 200 ? 4.922 -26.954 -14.853 1.00 14.60 192 ALA A CA 1
ATOM 1412 C C . ALA A 1 200 ? 5.926 -26.637 -15.955 1.00 15.19 192 ALA A C 1
ATOM 1413 O O . ALA A 1 200 ? 7.091 -27.042 -15.878 1.00 17.08 192 ALA A O 1
ATOM 1415 N N . THR A 1 201 ? 5.500 -25.886 -16.974 1.00 15.13 193 THR A N 1
ATOM 1416 C CA . THR A 1 201 ? 6.399 -25.511 -18.063 1.00 15.58 193 THR A CA 1
ATOM 1417 C C . THR A 1 201 ? 7.490 -24.562 -17.576 1.00 16.37 193 THR A C 1
ATOM 1418 O O . THR A 1 201 ? 8.671 -24.735 -17.906 1.00 17.56 193 THR A O 1
ATOM 1422 N N . THR A 1 202 ? 7.106 -23.542 -16.807 1.00 15.95 194 THR A N 1
ATOM 1423 C CA . THR A 1 202 ? 8.079 -22.591 -16.279 1.00 16.60 194 THR A CA 1
ATOM 1424 C C . THR A 1 202 ? 9.090 -23.278 -15.378 1.00 16.34 194 THR A C 1
ATOM 1425 O O . THR A 1 202 ? 10.298 -23.034 -15.478 1.00 18.73 194 THR A O 1
ATOM 1429 N N . LEU A 1 203 ? 8.605 -24.108 -14.455 1.00 14.73 195 LEU A N 1
ATOM 1430 C CA . LEU A 1 203 ? 9.501 -24.780 -13.520 1.00 17.62 195 LEU A CA 1
ATOM 1431 C C . LEU A 1 203 ? 10.482 -25.685 -14.250 1.00 16.98 195 LEU A C 1
ATOM 1432 O O . LEU A 1 203 ? 11.656 -25.772 -13.872 1.00 17.90 195 LEU A O 1
ATOM 1437 N N . ALA A 1 204 ? 10.025 -26.371 -15.300 1.00 13.86 196 ALA A N 1
ATOM 1438 C CA . ALA A 1 204 ? 10.922 -27.261 -16.025 1.00 16.20 196 ALA A CA 1
ATOM 1439 C C . ALA A 1 204 ? 12.050 -26.477 -16.678 1.00 16.82 196 ALA A C 1
ATOM 1440 O O . ALA A 1 204 ? 13.213 -26.894 -16.630 1.00 18.73 196 ALA A O 1
ATOM 1442 N N . ALA A 1 205 ? 11.729 -25.321 -17.270 1.00 15.47 197 ALA A N 1
ATOM 1443 C CA . ALA A 1 205 ? 12.763 -24.514 -17.906 1.00 17.93 197 ALA A CA 1
ATOM 1444 C C . ALA A 1 205 ? 13.694 -23.906 -16.868 1.00 17.09 197 ALA A C 1
ATOM 1445 O O . ALA A 1 205 ? 14.914 -23.855 -17.073 1.00 17.46 197 ALA A O 1
ATOM 1447 N N . SER A 1 206 ? 13.136 -23.448 -15.745 1.00 16.36 198 SER A N 1
ATOM 1448 C CA A SER A 1 206 ? 13.963 -22.874 -14.688 0.48 18.89 198 SER A CA 1
ATOM 1449 C CA B SER A 1 206 ? 13.967 -22.874 -14.693 0.52 18.85 198 SER A CA 1
ATOM 1450 C C . SER A 1 206 ? 14.862 -23.931 -14.061 1.00 18.16 198 SER A C 1
ATOM 1451 O O . SER A 1 206 ? 16.041 -23.672 -13.791 1.00 18.00 198 SER A O 1
ATOM 1456 N N . ALA A 1 207 ? 14.324 -25.131 -13.827 1.00 15.08 199 ALA A N 1
ATOM 1457 C CA . ALA A 1 207 ? 15.132 -26.193 -13.239 1.00 15.00 199 ALA A CA 1
ATOM 1458 C C . ALA A 1 207 ? 16.292 -26.556 -14.153 1.00 16.22 199 ALA A C 1
ATOM 1459 O O . ALA A 1 207 ? 17.428 -26.735 -13.696 1.00 16.62 199 ALA A O 1
ATOM 1461 N N . LYS A 1 208 ? 16.028 -26.655 -15.455 1.00 15.17 200 LYS A N 1
ATOM 1462 C CA . LYS A 1 208 ? 17.092 -26.978 -16.396 1.00 15.94 200 LYS A CA 1
ATOM 1463 C C . LYS A 1 208 ? 18.179 -25.909 -16.371 1.00 18.84 200 LYS A C 1
ATOM 1464 O O . LYS A 1 208 ? 19.375 -26.222 -16.321 1.00 19.54 200 LYS A O 1
ATOM 1470 N N . ALA A 1 209 ? 17.782 -24.635 -16.377 1.00 18.39 201 ALA A N 1
ATOM 1471 C CA . ALA A 1 209 ? 18.773 -23.563 -16.351 1.00 20.32 201 ALA A CA 1
ATOM 1472 C C . ALA A 1 209 ? 19.574 -23.563 -15.054 1.00 22.62 201 ALA A C 1
ATOM 1473 O O . ALA A 1 209 ? 20.747 -23.171 -15.052 1.00 26.66 201 ALA A O 1
ATOM 1475 N N . GLN A 1 210 ? 18.966 -24.001 -13.949 1.00 20.29 202 GLN A N 1
ATOM 1476 C CA . GLN A 1 210 ? 19.623 -24.027 -12.647 1.00 21.24 202 GLN A CA 1
ATOM 1477 C C . GLN A 1 210 ? 20.382 -25.320 -12.374 1.00 21.05 202 GLN A C 1
ATOM 1478 O O . GLN A 1 210 ? 21.089 -25.399 -11.363 1.00 25.40 202 GLN A O 1
ATOM 1484 N N . GLY A 1 211 ? 20.255 -26.327 -13.231 1.00 24.93 203 GLY A N 1
ATOM 1485 C CA . GLY A 1 211 ? 20.929 -27.586 -12.983 1.00 24.46 203 GLY A CA 1
ATOM 1486 C C . GLY A 1 211 ? 20.346 -28.416 -11.858 1.00 22.31 203 GLY A C 1
ATOM 1487 O O . GLY A 1 211 ? 21.084 -29.156 -11.202 1.00 23.86 203 GLY A O 1
ATOM 1488 N N . VAL A 1 212 ? 19.036 -28.326 -11.623 1.00 19.92 204 VAL A N 1
ATOM 1489 C CA . VAL A 1 212 ? 18.344 -29.142 -10.634 1.00 18.96 204 VAL A CA 1
ATOM 1490 C C . VAL A 1 212 ? 17.176 -29.837 -11.326 1.00 16.48 204 VAL A C 1
ATOM 1491 O O . VAL A 1 212 ? 16.803 -29.495 -12.449 1.00 16.84 204 VAL A O 1
ATOM 1495 N N . THR A 1 213 ? 16.612 -30.844 -10.654 1.00 17.14 205 THR A N 1
ATOM 1496 C CA . THR A 1 213 ? 15.436 -31.490 -11.218 1.00 15.25 205 THR A CA 1
ATOM 1497 C C . THR A 1 213 ? 14.203 -30.623 -10.989 1.00 16.65 205 THR A C 1
ATOM 1498 O O . THR A 1 213 ? 14.150 -29.805 -10.065 1.00 15.33 205 THR A O 1
ATOM 1502 N N . VAL A 1 214 ? 13.197 -30.811 -11.850 1.00 15.56 206 VAL A N 1
ATOM 1503 C CA . VAL A 1 214 ? 11.979 -30.030 -11.692 1.00 16.50 206 VAL A CA 1
ATOM 1504 C C . VAL A 1 214 ? 11.276 -30.390 -10.391 1.00 15.39 206 VAL A C 1
ATOM 1505 O O . VAL A 1 214 ? 10.712 -29.512 -9.730 1.00 14.74 206 VAL A O 1
ATOM 1509 N N . ASP A 1 215 ? 11.325 -31.662 -9.981 1.00 13.47 207 ASP A N 1
ATOM 1510 C CA . ASP A 1 215 ? 10.734 -32.028 -8.696 1.00 14.51 207 ASP A CA 1
ATOM 1511 C C . ASP A 1 215 ? 11.469 -31.350 -7.547 1.00 16.50 207 ASP A C 1
ATOM 1512 O O . ASP A 1 215 ? 10.838 -30.885 -6.589 1.00 16.85 207 ASP A O 1
ATOM 1517 N N . GLU A 1 216 ? 12.802 -31.282 -7.624 1.00 16.11 208 GLU A N 1
ATOM 1518 C CA . GLU A 1 216 ? 13.559 -30.574 -6.596 1.00 17.27 208 GLU A CA 1
ATOM 1519 C C . GLU A 1 216 ? 13.186 -29.099 -6.556 1.00 16.99 208 GLU A C 1
ATOM 1520 O O . GLU A 1 216 ? 12.986 -28.530 -5.475 1.00 17.26 208 GLU A O 1
ATOM 1526 N N . LEU A 1 217 ? 13.090 -28.460 -7.726 1.00 14.55 209 LEU A N 1
ATOM 1527 C CA . LEU A 1 217 ? 12.765 -27.038 -7.765 1.00 14.79 209 LEU A CA 1
ATOM 1528 C C . LEU A 1 217 ? 11.356 -26.779 -7.249 1.00 17.29 209 LEU A C 1
ATOM 1529 O O . LEU A 1 217 ? 11.133 -25.825 -6.497 1.00 15.30 209 LEU A O 1
ATOM 1534 N N . ARG A 1 218 ? 10.398 -27.618 -7.644 1.00 14.62 210 ARG A N 1
ATOM 1535 C CA . ARG A 1 218 ? 9.029 -27.471 -7.160 1.00 14.81 210 ARG A CA 1
ATOM 1536 C C . ARG A 1 218 ? 8.978 -27.570 -5.640 1.00 16.53 210 ARG A C 1
ATOM 1537 O O . ARG A 1 218 ? 8.325 -26.757 -4.975 1.00 15.50 210 ARG A O 1
ATOM 1545 N N . ALA A 1 219 ? 9.673 -28.558 -5.071 1.00 14.95 211 ALA A N 1
ATOM 1546 C CA . ALA A 1 219 ? 9.682 -28.700 -3.619 1.00 15.90 211 ALA A CA 1
ATOM 1547 C C . ALA A 1 219 ? 10.324 -27.488 -2.952 1.00 13.48 211 ALA A C 1
ATOM 1548 O O . ALA A 1 219 ? 9.851 -27.024 -1.906 1.00 15.29 211 ALA A O 1
ATOM 1550 N N . ARG A 1 220 ? 11.394 -26.953 -3.547 1.00 16.01 212 ARG A N 1
ATOM 1551 C CA . ARG A 1 220 ? 12.038 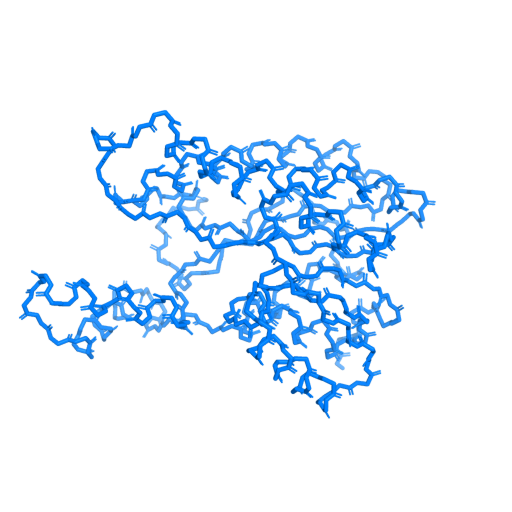-25.776 -2.976 1.00 15.30 212 ARG A CA 1
ATOM 1552 C C . ARG A 1 220 ? 11.113 -24.568 -3.027 1.00 16.09 212 ARG A C 1
ATOM 1553 O O . ARG A 1 220 ? 10.997 -23.828 -2.043 1.00 15.96 212 ARG A O 1
ATOM 1561 N N . ARG A 1 221 ? 10.452 -24.352 -4.164 1.00 15.30 213 ARG A N 1
ATOM 1562 C CA . ARG A 1 221 ? 9.530 -23.228 -4.281 1.00 15.01 213 ARG A CA 1
ATOM 1563 C C . ARG A 1 221 ? 8.377 -23.354 -3.296 1.00 14.02 213 ARG A C 1
ATOM 1564 O O . ARG A 1 221 ? 7.982 -22.363 -2.669 1.00 14.77 213 ARG A O 1
ATOM 1572 N N . ALA A 1 222 ? 7.835 -24.564 -3.134 1.00 12.58 214 ALA A N 1
ATOM 1573 C CA . ALA A 1 222 ? 6.768 -24.771 -2.158 1.00 11.43 214 ALA A CA 1
ATOM 1574 C C . ALA A 1 222 ? 7.243 -24.476 -0.739 1.00 14.16 214 ALA A C 1
ATOM 1575 O O . ALA A 1 222 ? 6.529 -23.832 0.038 1.00 14.53 214 ALA A O 1
ATOM 1577 N N . LYS A 1 223 ? 8.444 -24.940 -0.381 1.00 13.76 215 LYS A N 1
ATOM 1578 C CA . LYS A 1 223 ? 8.955 -24.717 0.967 1.00 15.96 215 LYS A CA 1
ATOM 1579 C C . LYS A 1 223 ? 9.208 -23.235 1.236 1.00 17.12 215 LYS A C 1
ATOM 1580 O O . LYS A 1 223 ? 9.085 -22.782 2.380 1.00 19.22 215 LYS A O 1
ATOM 1586 N N . GLU A 1 224 ? 9.544 -22.464 0.197 1.00 15.66 216 GLU A N 1
ATOM 1587 C CA . GLU A 1 224 ? 9.812 -21.039 0.375 1.00 16.92 216 GLU A CA 1
ATOM 1588 C C . GLU A 1 224 ? 8.543 -20.233 0.620 1.00 16.77 216 GLU A C 1
ATOM 1589 O O . GLU A 1 224 ? 8.617 -19.133 1.173 1.00 19.94 216 GLU A O 1
ATOM 1595 N N . ILE A 1 225 ? 7.397 -20.738 0.199 1.00 12.04 217 ILE A N 1
ATOM 1596 C CA . ILE A 1 225 ? 6.114 -20.089 0.479 1.00 11.07 217 ILE A CA 1
ATOM 1597 C C . ILE A 1 225 ? 5.736 -20.367 1.933 1.00 10.72 217 ILE A C 1
ATOM 1598 O O . ILE A 1 225 ? 5.821 -21.523 2.371 1.00 12.08 217 ILE A O 1
ATOM 1603 N N . PRO A 1 226 ? 5.327 -19.359 2.713 1.00 10.24 218 PRO A N 1
ATOM 1604 C CA . PRO A 1 226 ? 4.983 -19.645 4.121 1.00 10.08 218 PRO A CA 1
ATOM 1605 C C . PRO A 1 226 ? 3.982 -20.781 4.289 1.00 10.45 218 PRO A C 1
ATOM 1606 O O . PRO A 1 226 ? 4.195 -21.654 5.141 1.00 12.48 218 PRO A O 1
ATOM 1610 N N . ALA A 1 227 ? 2.934 -20.838 3.461 1.00 11.09 219 ALA A N 1
ATOM 1611 C CA . ALA A 1 227 ? 1.967 -21.928 3.557 1.00 10.46 219 ALA A CA 1
ATOM 1612 C C . ALA A 1 227 ? 2.570 -23.290 3.236 1.00 10.44 219 ALA A C 1
ATOM 1613 O O . ALA A 1 227 ? 1.997 -24.307 3.633 1.00 12.80 219 ALA A O 1
ATOM 1615 N N . GLY A 1 228 ? 3.701 -23.342 2.527 1.00 10.55 220 GLY A N 1
ATOM 1616 C CA . GLY A 1 228 ? 4.384 -24.601 2.290 1.00 11.37 220 GLY A CA 1
ATOM 1617 C C . GLY A 1 228 ? 3.876 -25.390 1.108 1.00 11.04 220 GLY A C 1
ATOM 1618 O O . GLY A 1 228 ? 4.275 -26.557 0.941 1.00 13.11 220 GLY A O 1
ATOM 1619 N N . ARG A 1 229 ? 3.028 -24.788 0.273 1.00 9.88 221 ARG A N 1
ATOM 1620 C CA . ARG A 1 229 ? 2.419 -25.467 -0.860 1.00 9.73 221 ARG A CA 1
ATOM 1621 C C . ARG A 1 229 ? 2.108 -24.428 -1.922 1.00 9.24 221 ARG A C 1
ATOM 1622 O O . ARG A 1 229 ? 2.103 -23.225 -1.655 1.00 9.24 221 ARG A O 1
ATOM 1630 N N . LEU A 1 230 ? 1.847 -24.907 -3.130 1.00 10.11 222 LEU A N 1
ATOM 1631 C CA . LEU A 1 230 ? 1.317 -24.081 -4.201 1.00 9.11 222 LEU A CA 1
ATOM 1632 C C . LEU A 1 230 ? -0.201 -23.971 -4.072 1.00 9.93 222 LEU A C 1
ATOM 1633 O O . LEU A 1 230 ? -0.864 -24.778 -3.409 1.00 10.60 222 LEU A O 1
ATOM 1638 N N . GLY A 1 231 ? -0.746 -22.949 -4.710 1.00 8.80 223 GLY A N 1
ATOM 1639 C CA . GLY A 1 231 ? -2.184 -22.802 -4.756 1.00 8.71 223 GLY A CA 1
ATOM 1640 C C . GLY A 1 231 ? -2.838 -23.759 -5.733 1.00 9.44 223 GLY A C 1
ATOM 1641 O O . GLY A 1 231 ? -2.212 -24.281 -6.654 1.00 9.77 223 GLY A O 1
ATOM 1642 N N . THR A 1 232 ? -4.132 -23.987 -5.533 1.00 9.87 224 THR A N 1
ATOM 1643 C CA . THR A 1 232 ? -4.902 -24.864 -6.406 1.00 10.32 224 THR A CA 1
ATOM 1644 C C . THR A 1 232 ? -5.936 -24.080 -7.213 1.00 9.90 224 THR A C 1
ATOM 1645 O O . THR A 1 232 ? -6.486 -23.070 -6.753 1.00 9.69 224 THR A O 1
ATOM 1649 N N . ARG A 1 233 ? -6.223 -24.570 -8.424 1.00 10.48 225 ARG A N 1
ATOM 1650 C CA . ARG A 1 233 ? -7.228 -23.885 -9.233 1.00 10.53 225 ARG A CA 1
ATOM 1651 C C . ARG A 1 233 ? -8.602 -23.916 -8.571 1.00 10.56 225 ARG A C 1
ATOM 1652 O O . ARG A 1 233 ? -9.399 -22.993 -8.754 1.00 10.91 225 ARG A O 1
ATOM 1660 N N . ALA A 1 234 ? -8.890 -24.953 -7.774 1.00 10.94 226 ALA A N 1
ATOM 1661 C CA . ALA A 1 234 ? -10.192 -25.036 -7.118 1.00 11.12 226 ALA A CA 1
ATOM 1662 C C . ALA A 1 234 ? -10.371 -23.930 -6.084 1.00 10.37 226 ALA A C 1
ATOM 1663 O O . ALA A 1 234 ? -11.432 -23.301 -6.020 1.00 11.28 226 ALA A O 1
ATOM 1665 N N . GLU A 1 235 ? -9.353 -23.690 -5.246 1.00 9.93 227 GLU A N 1
ATOM 1666 C CA . GLU A 1 235 ? -9.508 -22.640 -4.239 1.00 9.62 227 GLU A CA 1
ATOM 1667 C C . GLU A 1 235 ? -9.498 -21.262 -4.877 1.00 9.61 227 GLU A C 1
ATOM 1668 O O . GLU A 1 235 ? -10.193 -20.353 -4.403 1.00 10.54 227 GLU A O 1
ATOM 1674 N N . PHE A 1 236 ? -8.757 -21.101 -5.976 1.00 8.85 228 PHE A N 1
ATOM 1675 C CA . PHE A 1 236 ? -8.814 -19.850 -6.722 1.00 8.89 228 PHE A CA 1
ATOM 1676 C C . PHE A 1 236 ? -10.222 -19.607 -7.240 1.00 9.12 228 PHE A C 1
ATOM 1677 O O . PHE A 1 236 ? -10.777 -18.511 -7.080 1.00 8.83 228 PHE A O 1
ATOM 1685 N N . GLY A 1 237 ? -10.826 -20.635 -7.843 1.00 9.33 229 GLY A N 1
ATOM 1686 C CA . GLY A 1 237 ? -12.174 -20.484 -8.359 1.00 9.64 229 GLY A CA 1
ATOM 1687 C C . GLY A 1 237 ? -13.190 -20.214 -7.265 1.00 9.68 229 GLY A C 1
ATOM 1688 O O . GLY A 1 237 ? -14.148 -19.471 -7.475 1.00 9.73 229 GLY A O 1
ATOM 1689 N N . ALA A 1 238 ? -12.994 -20.816 -6.084 1.00 10.75 230 ALA A N 1
ATOM 1690 C CA . ALA A 1 238 ? -13.903 -20.562 -4.967 1.00 9.53 230 ALA A CA 1
ATOM 1691 C C . ALA A 1 238 ? -13.898 -19.089 -4.562 1.00 9.52 230 ALA A C 1
ATOM 1692 O O . ALA A 1 238 ? -14.958 -18.507 -4.315 1.00 10.38 230 ALA A O 1
ATOM 1694 N N . ALA A 1 239 ? -12.719 -18.464 -4.496 1.00 9.63 231 ALA A N 1
ATOM 1695 C CA . ALA A 1 239 ? -12.662 -17.035 -4.193 1.00 10.97 231 ALA A CA 1
ATOM 1696 C C . ALA A 1 239 ? -13.355 -16.217 -5.279 1.00 9.39 231 ALA A C 1
ATOM 1697 O O . ALA A 1 239 ? -14.072 -15.251 -4.983 1.00 9.55 231 ALA A O 1
ATOM 1699 N N . CYS A 1 240 ? -13.138 -16.583 -6.548 1.00 8.92 232 CYS A N 1
ATOM 1700 C CA . CYS A 1 240 ? -13.838 -15.923 -7.644 1.00 9.20 232 CYS A CA 1
ATOM 1701 C C . CYS A 1 240 ? -15.348 -16.019 -7.461 1.00 9.02 232 CYS A C 1
ATOM 1702 O O . CYS A 1 240 ? -16.063 -15.018 -7.577 1.00 10.00 232 CYS A O 1
ATOM 1705 N N . ALA A 1 241 ? -15.850 -17.222 -7.163 1.00 9.03 233 ALA A N 1
ATOM 1706 C CA . ALA A 1 241 ? -17.289 -17.399 -6.969 1.00 10.17 233 ALA A CA 1
ATOM 1707 C C . ALA A 1 241 ? -17.810 -16.535 -5.827 1.00 9.20 233 ALA A C 1
ATOM 1708 O O . ALA A 1 241 ? -18.888 -15.934 -5.941 1.00 9.94 233 ALA A O 1
ATOM 1710 N N . PHE A 1 242 ? -17.065 -16.446 -4.719 1.00 8.79 234 PHE A N 1
ATOM 1711 C CA . PHE A 1 242 ? -17.526 -15.586 -3.634 1.00 9.12 234 PHE A CA 1
ATOM 1712 C C . PHE A 1 242 ? -17.605 -14.127 -4.074 1.00 9.32 234 PHE A C 1
ATOM 1713 O O . PHE A 1 242 ? -18.582 -13.430 -3.780 1.00 10.01 234 PHE A O 1
ATOM 1721 N N . LEU A 1 243 ? -16.577 -13.638 -4.770 1.00 9.71 235 LEU A N 1
ATOM 1722 C CA . LEU A 1 243 ? -16.630 -12.266 -5.270 1.00 9.83 235 LEU A CA 1
ATOM 1723 C C . LEU A 1 243 ? -17.825 -12.041 -6.187 1.00 9.68 235 LEU A C 1
ATOM 1724 O O . LEU A 1 243 ? -18.382 -10.937 -6.228 1.00 10.87 235 LEU A O 1
ATOM 1729 N N . CYS A 1 244 ? -18.227 -13.066 -6.944 1.00 9.19 236 CYS A N 1
ATOM 1730 C CA . CYS A 1 244 ? -19.348 -12.941 -7.866 1.00 8.92 236 CYS A CA 1
ATOM 1731 C C . CYS A 1 244 ? -20.701 -13.070 -7.183 1.00 10.40 236 CYS A C 1
ATOM 1732 O O . CYS A 1 244 ? -21.731 -12.963 -7.853 1.00 10.62 236 CYS A O 1
ATOM 1735 N N . SER A 1 245 ? -20.725 -13.308 -5.876 1.00 10.19 237 SER A N 1
ATOM 1736 C CA . SER A 1 245 ? -21.952 -13.655 -5.177 1.00 10.02 237 SER A CA 1
ATOM 1737 C C . SER A 1 245 ? -22.728 -12.422 -4.727 1.00 9.29 237 SER A C 1
ATOM 1738 O O . SER A 1 245 ? -22.239 -11.285 -4.757 1.00 11.41 237 SER A O 1
ATOM 1741 N N . VAL A 1 246 ? -23.951 -12.677 -4.246 1.00 9.97 238 VAL A N 1
ATOM 1742 C CA . VAL A 1 246 ? -24.761 -11.626 -3.632 1.00 11.58 238 VAL A CA 1
ATOM 1743 C C . VAL A 1 246 ? -24.265 -11.234 -2.250 1.00 12.72 238 VAL A C 1
ATOM 1744 O O . VAL A 1 246 ? -24.828 -10.318 -1.636 1.00 16.18 238 VAL A O 1
ATOM 1748 N N . HIS A 1 247 ? -23.236 -11.901 -1.742 1.00 12.60 239 HIS A N 1
ATOM 1749 C CA . HIS A 1 247 ? -22.653 -11.605 -0.441 1.00 13.94 239 HIS A CA 1
ATOM 1750 C C . HIS A 1 247 ? -21.434 -10.714 -0.541 1.00 11.43 239 HIS A C 1
ATOM 1751 O O . HIS A 1 247 ? -20.862 -10.355 0.493 1.00 15.02 239 HIS A O 1
ATOM 1758 N N . ALA A 1 248 ? -21.030 -10.344 -1.756 1.00 10.88 240 ALA A N 1
ATOM 1759 C CA . ALA A 1 248 ? -19.840 -9.532 -1.982 1.00 10.06 240 ALA A CA 1
ATOM 1760 C C . ALA A 1 248 ? -20.182 -8.190 -2.624 1.00 9.10 240 ALA A C 1
ATOM 1761 O O . ALA A 1 248 ? -19.320 -7.552 -3.245 1.00 10.37 240 ALA A O 1
ATOM 1763 N N . GLY A 1 249 ? -21.427 -7.740 -2.472 1.00 10.89 241 GLY A N 1
ATOM 1764 C CA . GLY A 1 249 ? -21.857 -6.498 -3.086 1.00 10.33 241 GLY A CA 1
ATOM 1765 C C . GLY A 1 249 ? -21.229 -5.249 -2.510 1.00 9.23 241 GLY A C 1
ATOM 1766 O O . GLY A 1 249 ? -21.334 -4.193 -3.142 1.00 10.61 241 GLY A O 1
ATOM 1767 N N . TYR A 1 250 ? -20.596 -5.335 -1.340 1.00 9.08 242 TYR A N 1
ATOM 1768 C CA . TYR A 1 250 ? -19.939 -4.186 -0.729 1.00 8.93 242 TYR A CA 1
ATOM 1769 C C . TYR A 1 250 ? -18.431 -4.222 -0.921 1.00 9.68 242 TYR A C 1
ATOM 1770 O O . TYR A 1 250 ? -17.712 -3.427 -0.311 1.00 9.67 242 TYR A O 1
ATOM 1779 N N . ILE A 1 251 ? -17.944 -5.131 -1.755 1.00 8.75 243 ILE A N 1
ATOM 1780 C CA . ILE A 1 251 ? -16.523 -5.287 -2.040 1.00 8.77 243 ILE A CA 1
ATOM 1781 C C . ILE A 1 251 ? -16.305 -4.848 -3.483 1.00 9.08 243 ILE A C 1
ATOM 1782 O O . ILE A 1 251 ? -16.750 -5.520 -4.420 1.00 9.47 243 ILE A O 1
ATOM 1787 N N . THR A 1 252 ? -15.622 -3.722 -3.672 1.00 8.34 244 THR A N 1
ATOM 1788 C CA . THR A 1 252 ? -15.292 -3.299 -5.027 1.00 9.15 244 THR A CA 1
ATOM 1789 C C . THR A 1 252 ? -13.969 -2.544 -5.033 1.00 9.23 244 THR A C 1
ATOM 1790 O O . THR A 1 252 ? -13.577 -1.929 -4.032 1.00 9.79 244 THR A O 1
ATOM 1794 N N . GLY A 1 253 ? -13.281 -2.600 -6.172 1.00 8.89 245 GLY A N 1
ATOM 1795 C CA . GLY A 1 253 ? -11.962 -2.014 -6.272 1.00 9.98 245 GLY A CA 1
ATOM 1796 C C . GLY A 1 253 ? -10.912 -2.695 -5.432 1.00 8.90 245 GLY A C 1
ATOM 1797 O O . GLY A 1 253 ? -9.882 -2.079 -5.136 1.00 10.64 245 GLY A O 1
ATOM 1798 N N . GLN A 1 254 ? -11.130 -3.947 -5.041 1.00 8.39 246 GLN A N 1
ATOM 1799 C CA . GLN A 1 254 ? -10.195 -4.618 -4.150 1.00 8.60 246 GLN A CA 1
ATOM 1800 C C . GLN A 1 254 ? -9.279 -5.547 -4.926 1.00 9.26 246 GLN A C 1
ATOM 1801 O O . GLN A 1 254 ? -9.652 -6.106 -5.961 1.00 10.75 246 GLN A O 1
ATOM 1807 N N . ASN A 1 255 ? -8.067 -5.698 -4.413 1.00 9.50 247 ASN A N 1
ATOM 1808 C CA . ASN A 1 255 ? -7.055 -6.581 -4.974 1.00 9.37 247 ASN A CA 1
ATOM 1809 C C . ASN A 1 255 ? -6.854 -7.711 -3.977 1.00 12.23 247 ASN A C 1
ATOM 1810 O O . ASN A 1 255 ? -6.181 -7.534 -2.953 1.00 14.85 247 ASN A O 1
ATOM 1815 N N . TRP A 1 256 ? -7.459 -8.861 -4.266 1.00 9.68 248 TRP A N 1
ATOM 1816 C CA . TRP A 1 256 ? -7.401 -10.015 -3.373 1.00 10.97 248 TRP A CA 1
ATOM 1817 C C . TRP A 1 256 ? -6.222 -10.900 -3.761 1.00 8.69 248 TRP A C 1
ATOM 1818 O O . TRP A 1 256 ? -6.206 -11.502 -4.842 1.00 9.95 248 TRP A O 1
ATOM 1829 N N . LEU A 1 257 ? -5.235 -10.981 -2.871 1.00 9.22 249 LEU A N 1
ATOM 1830 C CA . LEU A 1 257 ? -4.019 -11.752 -3.098 1.00 9.02 249 LEU A CA 1
ATOM 1831 C C . LEU A 1 257 ? -4.187 -13.130 -2.466 1.00 7.44 249 LEU A C 1
ATOM 1832 O O . LEU A 1 257 ? -4.440 -13.241 -1.259 1.00 9.55 249 LEU A O 1
ATOM 1837 N N . LEU A 1 258 ? -4.049 -14.178 -3.283 1.00 9.45 250 LEU A N 1
ATOM 1838 C CA . LEU A 1 258 ? -4.091 -15.568 -2.824 1.00 9.30 250 LEU A CA 1
ATOM 1839 C C . LEU A 1 258 ? -2.690 -16.120 -3.043 1.00 7.85 250 LEU A C 1
ATOM 1840 O O . LEU A 1 258 ? -2.338 -16.507 -4.161 1.00 8.81 250 LEU A O 1
ATOM 1845 N N . ASP A 1 259 ? -1.892 -16.158 -1.978 1.00 9.25 251 ASP A N 1
ATOM 1846 C CA . ASP A 1 259 ? -0.492 -16.509 -2.181 1.00 8.66 251 ASP A CA 1
ATOM 1847 C C . ASP A 1 259 ? 0.146 -17.245 -1.010 1.00 9.86 251 ASP A C 1
ATOM 1848 O O . ASP A 1 259 ? 1.376 -17.358 -0.990 1.00 10.23 251 ASP A O 1
ATOM 1853 N N . GLY A 1 260 ? -0.626 -17.746 -0.045 1.00 9.03 252 GLY A N 1
ATOM 1854 C CA . GLY A 1 260 ? -0.029 -18.461 1.070 1.00 9.33 252 GLY A CA 1
ATOM 1855 C C . GLY A 1 260 ? 0.931 -17.640 1.898 1.00 9.01 252 GLY A C 1
ATOM 1856 O O . GLY A 1 260 ? 1.782 -18.207 2.582 1.00 10.10 252 GLY A O 1
ATOM 1857 N N . GLY A 1 261 ? 0.802 -16.313 1.869 1.00 8.67 253 GLY A N 1
ATOM 1858 C CA . GLY A 1 261 ? 1.643 -15.433 2.653 1.00 9.54 253 GLY A CA 1
ATOM 1859 C C . GLY A 1 261 ? 2.957 -15.041 2.013 1.00 9.42 253 GLY A C 1
ATOM 1860 O O . GLY A 1 261 ? 3.781 -14.404 2.680 1.00 10.94 253 GLY A O 1
ATOM 1861 N N . ALA A 1 262 ? 3.168 -15.375 0.735 1.00 9.63 254 ALA A N 1
ATOM 1862 C CA . ALA A 1 262 ? 4.487 -15.202 0.126 1.00 9.26 254 ALA A CA 1
ATOM 1863 C C . ALA A 1 262 ? 4.890 -13.734 0.036 1.00 9.77 254 ALA A C 1
ATOM 1864 O O . ALA A 1 262 ? 6.040 -13.380 0.332 1.00 12.48 254 ALA A O 1
ATOM 1866 N N . TYR A 1 263 ? 3.976 -12.875 -0.403 1.00 9.60 255 TYR A N 1
ATOM 1867 C CA . TYR A 1 263 ? 4.258 -11.449 -0.445 1.00 9.76 255 TYR A CA 1
ATOM 1868 C C . TYR A 1 263 ? 4.418 -10.962 0.988 1.00 11.39 255 TYR A C 1
ATOM 1869 O O . TYR A 1 263 ? 3.538 -11.207 1.818 1.00 11.41 255 TYR A O 1
ATOM 1878 N N . PRO A 1 264 ? 5.501 -10.265 1.316 1.00 11.54 256 PRO A N 1
ATOM 1879 C CA . PRO A 1 264 ? 5.791 -9.930 2.716 1.00 11.98 256 PRO A CA 1
ATOM 1880 C C . PRO A 1 264 ? 5.207 -8.617 3.215 1.00 13.04 256 PRO A C 1
ATOM 1881 O O . PRO A 1 264 ? 5.394 -8.295 4.392 1.00 14.40 256 PRO A O 1
ATOM 1885 N N . GLY A 1 265 ? 4.520 -7.847 2.374 1.00 12.39 257 GLY A N 1
ATOM 1886 C CA . GLY A 1 265 ? 4.063 -6.536 2.794 1.00 11.81 257 GLY A CA 1
ATOM 1887 C C . GLY A 1 265 ? 2.893 -6.629 3.754 1.00 13.04 257 GLY A C 1
ATOM 1888 O O . GLY A 1 265 ? 2.000 -7.464 3.609 1.00 15.19 257 GLY A O 1
ATOM 1889 N N . THR A 1 266 ? 2.903 -5.746 4.747 1.00 12.51 258 THR A N 1
ATOM 1890 C CA . THR A 1 266 ? 1.765 -5.632 5.653 1.00 13.76 258 THR A CA 1
ATOM 1891 C C . THR A 1 266 ? 0.485 -5.386 4.873 1.00 16.32 258 THR A C 1
ATOM 1892 O O . THR A 1 266 ? -0.552 -6.004 5.147 1.00 15.87 258 THR A O 1
ATOM 1896 N N . PHE A 1 267 ? 0.544 -4.498 3.887 1.00 15.54 259 PHE A N 1
ATOM 1897 C CA . PHE A 1 267 ? -0.561 -4.255 2.973 1.00 14.25 259 PHE A CA 1
ATOM 1898 C C . PHE A 1 267 ? -0.117 -4.519 1.543 1.00 21.87 259 PHE A C 1
ATOM 1899 O O . PHE A 1 267 ? 1.067 -4.418 1.220 1.00 25.54 259 PHE A O 1
#

Nearest PDB structures (foldseek):
  5vps-assembly1_A  TM=1.004E+00  e=9.372E-54  Burkholderia ambifaria MC40-6
  5idy-assembly1_B  TM=9.931E-01  e=1.169E-49  Burkholderia vietnamiensis G4
  5va8-assembly1_D  TM=9.936E-01  e=3.235E-47  Paraburkholderia phymatum STM815
  9feb-assembly1_D  TM=9.314E-01  e=1.102E-23  Thermus caliditerrae
  3gvc-assembly2_D-3  TM=8.832E-01  e=1.067E-18  Mycobacterium tuberculosis H37Rv

Secondary structure (DSSP, 8-state):
----S-TT-EEEESS-SSHHHHHHHHHHHHTT-EEEEEES-HHHHHHHHHHHHHHSSS-EEEEES-TTSHHHHHHHHHH-SS-SEEEE--PPPPP--GGG--HHHHHHHHIIIIIHHHHHHHHHHHHHHHHT-EEEEEE--GGGTS--TT-HHHHHHHHHHHHHHHHHHHHHGGGTEEEEEEEE-SB-SHHHHHHHHHHHHHHTS-HHHHHHHHHHHSTTSS-B-HHHHHHHHHHHTSTT-TT--S-EEEESTT-S----

Solvent-accessible surface area: 12488 Å² total; per-residue (Å²): 242,125,109,15,35,0,78,57,52,41,0,0,0,0,26,0,12,104,12,28,0,30,2,0,0,57,18,0,3,77,60,23,0,39,2,7,0,1,14,178,85,167,112,54,2,87,90,3,1,107,66,4,104,94,94,27,106,18,67,9,62,35,19,44,19,52,8,36,49,100,120,3,38,60,39,0,38,84,40,4,81,104,0,22,0,0,0,2,26,13,57,49,18,82,89,31,66,122,190,113,28,57,136,82,34,74,62,139,5,51,76,17,6,40,82,3,8,32,64,1,2,172,55,3,12,102,20,0,51,69,111,45,30,0,10,0,2,0,12,5,15,24,3,31,74,38,103,57,134,75,42,26,1,2,30,32,0,28,50,26,3,24,49,72,1,39,38,34,0,144,168,12,44,70,85,34,1,6,0,1,1,0,0,12,20,29,10,83,23,83,168,30,43,81,61,0,49,62,33,2,173,94,88,69,48,75,54,106,104,1,67,65,100,81,17,178,113,15,98,60,41,124,17,10,63,90,73,60,0,0,58,20,0,4,63,1,0,0,75,92,0,45,222,42,29,8,74,58,73,51,40,21,37,46,50,52,122,33,128,192

Sequence (260 aa):
HMDLGIAGKTALVCAASKGLGRGCAEEALAAEGVNLVIVARTRDDTLEETAEEIRAASNVSSVTAVACDITTPDGRAAALAACPQPDILVNNAGGPPPGDFRDFSHDDWIRALEEANMLTPIEELIRATVDGMIGRGFGRIVNITSSAVKAPIDVLALSNGARSGLTGFVAGLSRKKVAGQGVTINNLLPGLFDTDRIATTLAASSAKAQGVTVDELRARRAKEIPAGRLGTRAEFGAACAFLCSVHAGYITGQNWLLDGGAYPGTF

Organism: Burkholderia ambifaria (strain MC40-6) (NCBI:txid398577)

B-factor: mean 17.98, std 9.91, range [7.19, 63.58]

InterPro domains:
  IPR002347 Short-chain dehydrogenase/reductase SDR [PF13561] (15-253)
  IPR002347 Short-chain dehydrogenase/reductase SDR [PR00081] (9-26)
  IPR002347 Short-chain dehydrogenase/reductase SDR [PR00081] (80-91)
  IPR002347 Short-chain dehydrogenase/reductase SDR [PR00081] (127-143)
  IPR002347 Short-chain dehydrogenase/reductase SDR [PR00081] (153-172)
  IPR002347 Short-chain dehydrogenase/reductase SDR [PR00081] (174-191)
  IPR002347 Short-chain dehydrogenase/reductase SDR [PR00081] (218-238)
  IPR036291 NAD(P)-binding domain superfamily [SSF51735] (7-254)
  IPR050259 Short-chain dehydrogenases/reductases [PTHR42879] (5-255)

Foldseek 3Di:
DDQLACAPFEEEQEQQLWDLSVLQVLLCQQNRYAYEYEEADPVSQVVSQVVSVVVGPHHYHYDHAQLLDPVRVVSSCVVPVEGQEYEQDHDAQDFADCVPQDPVSLVSLLSRQAVSLVVNCVRHVVSNLVVLGHEYEYEAACCCVPNDPRRVSRVPNNVNNLVVQLVVQVVSLVRHYAYEYEHEAFAPIPVVLVVLCVVCVVVVHHSVVSQQVVLCLQQQSHHHYSNVSSNVSSNSRGPNNSVPHSYYHYDGSCNRPDPD